Protein AF-A0A2V9SYL8-F1 (afdb_monomer_lite)

Secondary structure (DSSP, 8-state):
-HHHHHHHHHHHHHHHHHHHHHHHHHHH---THHHHS-HHHHHHHHHHHHHHHHHHHHHHHHHHHHHHHHHHHHHHHHHHHHHHHHHHHHHHH-THHHHHHH-SS--SSHHHHHHHHHHHHHHHHHHHHHHTT-S-HHHHHHHHHHHHHHHTSHHHHHHHHHHGGGS-HHHHHHIIIIISSTT--GGGGSSS--S--

pLDDT: mean 78.01, std 12.14, range [39.66, 96.75]

Foldseek 3Di:
DVVVVVVVVVVVVVVVVVVVVVVCCVPVVDDPVVQVPDPVSVVVVVVVVVVVVVVVVVVVVVVVVVVVVVVVLVVLVVVLVVLVCVLVVVCVVPVVLVCCQQPQAHDPDPVSLVSLVSLVVSLLSVVVCLLVVSDDLVRVVVSLVVLLVRCCHNNNVVSCVVCVVVDDPLVSCLCVVRNNDPPNDSVVVNPSDRPDD

Structure (mmCIF, N/CA/C/O backbone):
data_AF-A0A2V9SYL8-F1
#
_entry.id   AF-A0A2V9SYL8-F1
#
loop_
_atom_site.group_PDB
_atom_site.id
_atom_site.type_symbol
_atom_site.label_atom_id
_atom_site.label_alt_id
_atom_site.label_comp_id
_atom_site.label_asym_id
_atom_site.label_entity_id
_atom_site.label_seq_id
_atom_site.pdbx_PDB_ins_code
_atom_site.Cartn_x
_atom_site.Cartn_y
_atom_site.Cartn_z
_atom_site.occupancy
_atom_site.B_iso_or_equiv
_atom_site.auth_seq_id
_atom_site.auth_comp_id
_atom_site.auth_asym_id
_atom_site.auth_atom_id
_atom_site.pdbx_PDB_model_num
ATOM 1 N N . MET A 1 1 ? -3.565 22.818 32.363 1.00 55.19 1 MET A N 1
ATOM 2 C CA . MET A 1 1 ? -4.869 22.651 31.679 1.00 55.19 1 MET A CA 1
ATOM 3 C C . MET A 1 1 ? -5.536 21.318 32.006 1.00 55.19 1 MET A C 1
ATOM 5 O O . MET A 1 1 ? -6.739 21.321 32.207 1.00 55.19 1 MET A O 1
ATOM 9 N N . GLU A 1 2 ? -4.796 20.216 32.149 1.00 52.91 2 GLU A N 1
ATOM 10 C CA . GLU A 1 2 ? -5.386 18.888 32.409 1.00 52.91 2 GLU A CA 1
ATOM 11 C C . GLU A 1 2 ? -6.173 18.780 33.728 1.00 52.91 2 GLU A C 1
ATOM 13 O O . GLU A 1 2 ? -7.252 18.198 33.744 1.00 52.91 2 GLU A O 1
ATOM 18 N N . LEU A 1 3 ? -5.719 19.418 34.816 1.00 58.78 3 LEU A N 1
ATOM 19 C CA . LEU A 1 3 ? -6.420 19.382 36.112 1.00 58.78 3 LEU A CA 1
ATOM 20 C C . LEU A 1 3 ? -7.854 19.946 36.039 1.00 58.78 3 LEU A C 1
ATOM 22 O O . LEU A 1 3 ? -8.776 19.386 36.623 1.00 58.78 3 LEU A O 1
ATOM 26 N N . LEU A 1 4 ? -8.057 21.032 35.286 1.00 65.69 4 LEU A N 1
ATOM 27 C CA . LEU A 1 4 ? -9.376 21.650 35.112 1.00 65.69 4 LEU A CA 1
ATOM 28 C C . LEU A 1 4 ? -10.312 20.773 34.271 1.00 65.69 4 LEU A C 1
ATOM 30 O O . LEU A 1 4 ? -11.512 20.751 34.532 1.00 65.69 4 LEU A O 1
ATOM 34 N N . ALA A 1 5 ? -9.769 20.012 33.315 1.00 63.97 5 ALA A N 1
ATOM 35 C CA . ALA A 1 5 ? -10.543 19.051 32.534 1.00 63.97 5 ALA A CA 1
ATOM 36 C C . ALA A 1 5 ? -11.022 17.876 33.403 1.00 63.97 5 ALA A C 1
ATOM 38 O O . ALA A 1 5 ? -12.194 17.510 33.338 1.00 63.97 5 ALA A O 1
ATOM 39 N N . TYR A 1 6 ? -10.163 17.346 34.282 1.00 54.84 6 TYR A N 1
ATOM 40 C CA . TYR A 1 6 ? -10.543 16.287 35.224 1.00 54.84 6 TYR A CA 1
ATOM 41 C C . TYR A 1 6 ? -11.581 16.749 36.253 1.00 54.84 6 TYR A C 1
ATOM 43 O O . TYR A 1 6 ? -12.549 16.036 36.514 1.00 54.84 6 TYR A O 1
ATOM 51 N N . VAL A 1 7 ? -11.423 17.957 36.805 1.00 67.31 7 VAL A N 1
ATOM 52 C CA . VAL A 1 7 ? -12.406 18.536 37.736 1.00 67.31 7 VAL A CA 1
ATOM 53 C C . VAL A 1 7 ? -13.737 18.795 37.028 1.00 67.31 7 VAL A C 1
ATOM 55 O O . VAL A 1 7 ? -14.787 18.434 37.556 1.00 67.31 7 VAL A O 1
ATOM 58 N N . GLY A 1 8 ? -13.708 19.349 35.811 1.00 71.75 8 GLY A N 1
ATOM 59 C CA . GLY A 1 8 ? -14.908 19.565 35.000 1.00 71.75 8 GLY A CA 1
ATOM 60 C C . GLY A 1 8 ? -15.644 18.263 34.679 1.00 71.75 8 GLY A C 1
ATOM 61 O O . GLY A 1 8 ? -16.866 18.199 34.813 1.00 71.75 8 GLY A O 1
ATOM 62 N N . PHE A 1 9 ? -14.903 17.203 34.345 1.00 67.19 9 PHE A N 1
ATOM 63 C CA . PHE A 1 9 ? -15.467 15.874 34.117 1.00 67.19 9 PHE A CA 1
ATOM 64 C C . PHE A 1 9 ? -16.109 15.309 35.389 1.00 67.19 9 PHE A C 1
ATOM 66 O O . PHE A 1 9 ? -17.251 14.859 35.344 1.00 67.19 9 PHE A O 1
ATOM 73 N N . GLY A 1 10 ? -15.431 15.405 36.538 1.00 62.19 10 GLY A N 1
ATOM 74 C CA . GLY A 1 10 ? -15.970 14.965 37.827 1.00 62.19 10 GLY A CA 1
ATOM 75 C C . GLY A 1 10 ? -17.271 15.678 38.211 1.00 62.19 10 GLY A C 1
ATOM 76 O O . GLY A 1 10 ? -18.232 15.031 38.623 1.00 62.19 10 GLY A O 1
ATOM 77 N N . VAL A 1 11 ? -17.346 16.997 38.009 1.00 72.38 11 VAL A N 1
ATOM 78 C CA . VAL A 1 11 ? -18.559 17.787 38.280 1.00 72.38 11 VAL A CA 1
ATOM 79 C C . VAL A 1 11 ? -19.701 17.399 37.339 1.00 72.38 11 VAL A C 1
ATOM 81 O O . VAL A 1 11 ? -20.813 17.147 37.806 1.00 72.38 11 VAL A O 1
ATOM 84 N N . ALA A 1 12 ? -19.439 17.293 36.033 1.00 71.25 12 ALA A N 1
ATOM 85 C CA . ALA A 1 12 ? -20.444 16.865 35.057 1.00 71.25 12 ALA A CA 1
ATOM 86 C C . ALA A 1 12 ? -21.009 15.475 35.395 1.00 71.25 12 ALA A C 1
ATOM 88 O O . ALA A 1 12 ? -22.207 15.229 35.259 1.00 71.25 12 ALA A O 1
ATOM 89 N N . PHE A 1 13 ? -20.158 14.590 35.908 1.00 70.75 13 PHE A N 1
ATOM 90 C CA . PHE A 1 13 ? -20.523 13.237 36.298 1.00 70.75 13 PHE A CA 1
ATOM 91 C C . PHE A 1 13 ? -21.431 13.183 37.528 1.00 70.75 13 PHE A C 1
ATOM 93 O O . PHE A 1 13 ? -22.439 12.476 37.528 1.00 70.75 13 PHE A O 1
ATOM 100 N N . VAL A 1 14 ? -21.111 13.965 38.563 1.00 73.25 14 VAL A N 1
ATOM 101 C CA . VAL A 1 14 ? -21.958 14.095 39.759 1.00 73.25 14 VAL A CA 1
ATOM 102 C C . VAL A 1 14 ? -23.333 14.639 39.374 1.00 73.25 14 VAL A C 1
ATOM 104 O O . VAL A 1 14 ? -24.350 14.114 39.823 1.00 73.25 14 VAL A O 1
ATOM 107 N N . LEU A 1 15 ? -23.381 15.640 38.492 1.00 75.62 15 LEU A N 1
ATOM 108 C CA . LEU A 1 15 ? -24.636 16.217 38.011 1.00 75.62 15 LEU A CA 1
ATOM 109 C C . LEU A 1 15 ? -25.465 15.220 37.189 1.00 75.62 15 LEU A C 1
ATOM 111 O O . LEU A 1 15 ? -26.679 15.159 37.368 1.00 75.62 15 LEU A O 1
ATOM 115 N N . LEU A 1 16 ? -24.830 14.400 36.347 1.00 77.12 16 LEU A N 1
ATOM 116 C CA . LEU A 1 16 ? -25.495 13.316 35.616 1.00 77.12 16 LEU A CA 1
ATOM 117 C C . LEU A 1 16 ? -26.077 12.263 36.564 1.00 77.12 16 LEU A C 1
ATOM 119 O O . LEU A 1 16 ? -27.242 11.893 36.423 1.00 77.12 16 LEU A O 1
ATOM 123 N N . GLY A 1 17 ? -25.306 11.829 37.565 1.00 73.69 17 GLY A N 1
ATOM 124 C CA . GLY A 1 17 ? -25.782 10.896 38.588 1.00 73.69 17 GLY A CA 1
ATOM 125 C C . GLY A 1 17 ? -26.983 11.448 39.361 1.00 73.69 17 GLY A C 1
ATOM 126 O O . GLY A 1 17 ? -27.990 10.758 39.522 1.00 73.69 17 GLY A O 1
ATOM 127 N N . LEU A 1 18 ? -26.924 12.719 39.766 1.00 75.25 18 LEU A N 1
ATOM 128 C CA . LEU A 1 18 ? -28.037 13.410 40.423 1.00 75.25 18 LEU A CA 1
ATOM 129 C C . LEU A 1 18 ? -29.256 13.566 39.501 1.00 75.25 18 LEU A C 1
ATOM 131 O O . LEU A 1 18 ? -30.386 13.398 39.955 1.00 75.25 18 LEU A O 1
ATOM 135 N N . GLY A 1 19 ? -29.046 13.835 38.210 1.00 78.75 19 GLY A N 1
ATOM 136 C CA . GLY A 1 19 ? -30.110 13.935 37.210 1.00 78.75 19 GLY A CA 1
ATOM 137 C C . GLY A 1 19 ? -30.836 12.608 36.984 1.00 78.75 19 GLY A C 1
ATOM 138 O O . GLY A 1 19 ? -32.066 12.575 36.962 1.00 78.75 19 GLY A O 1
ATOM 139 N N . VAL A 1 20 ? -30.093 11.500 36.898 1.00 76.88 20 VAL A N 1
ATOM 140 C CA . VAL A 1 20 ? -30.663 10.146 36.815 1.00 76.88 20 VAL A CA 1
ATOM 141 C C . VAL A 1 20 ? -31.452 9.816 38.083 1.00 76.88 20 VAL A C 1
ATOM 143 O O . VAL A 1 20 ? -32.586 9.352 37.988 1.00 76.88 20 VAL A O 1
ATOM 146 N N . LEU A 1 21 ? -30.910 10.116 39.268 1.00 69.75 21 LEU A N 1
ATOM 147 C CA . LEU A 1 21 ? -31.606 9.911 40.545 1.00 69.75 21 LEU A CA 1
ATOM 148 C C . LEU A 1 21 ? -32.904 10.720 40.633 1.00 69.75 21 LEU A C 1
ATOM 150 O O . LEU A 1 21 ? -33.933 10.202 41.070 1.00 69.75 21 LEU A O 1
ATOM 154 N N . TRP A 1 22 ? -32.875 11.976 40.190 1.00 79.00 22 TRP A N 1
ATOM 155 C CA . TRP A 1 22 ? -34.063 12.820 40.132 1.00 79.00 22 TRP A CA 1
ATOM 156 C C . TRP A 1 22 ? -35.103 12.267 39.151 1.00 79.00 22 TRP A C 1
ATOM 158 O O . TRP A 1 22 ? -36.285 12.192 39.491 1.00 79.00 22 TRP A O 1
ATOM 168 N N . GLY A 1 23 ? -34.670 11.819 37.968 1.00 79.69 23 GLY A N 1
ATOM 169 C CA . GLY A 1 23 ? -35.530 11.193 36.966 1.00 79.69 23 GLY A CA 1
ATOM 170 C C . GLY A 1 23 ? -36.197 9.918 37.481 1.00 79.69 23 GLY A C 1
ATOM 171 O O . GLY A 1 23 ? -37.409 9.776 37.352 1.00 79.69 23 GLY A O 1
ATOM 172 N N . LEU A 1 24 ? -35.441 9.033 38.133 1.00 73.31 24 LEU A N 1
ATOM 173 C CA . LEU A 1 24 ? -35.961 7.797 38.728 1.00 73.31 24 LEU A CA 1
ATOM 174 C C . LEU A 1 24 ? -36.934 8.074 39.881 1.00 73.31 24 LEU A C 1
ATOM 176 O O . LEU A 1 24 ? -37.991 7.452 39.941 1.00 73.31 24 LEU A O 1
ATOM 180 N N . ASN A 1 25 ? -36.637 9.037 40.759 1.00 76.25 25 ASN A N 1
ATOM 181 C CA . ASN A 1 25 ? -37.567 9.457 41.813 1.00 76.25 25 ASN A CA 1
ATOM 182 C C . ASN A 1 25 ? -38.885 9.980 41.213 1.00 76.25 25 ASN A C 1
ATOM 184 O O . ASN A 1 25 ? -39.969 9.602 41.651 1.00 76.25 25 ASN A O 1
ATOM 188 N N . LYS A 1 26 ? -38.798 10.801 40.160 1.00 82.75 26 LYS A N 1
ATOM 189 C CA . LYS A 1 26 ? -39.967 11.409 39.517 1.00 82.75 26 LYS A CA 1
ATOM 190 C C . LYS A 1 26 ? -40.792 10.414 38.693 1.00 82.75 26 LYS A C 1
ATOM 192 O O . LYS A 1 26 ? -42.014 10.507 38.703 1.00 82.75 26 LYS A O 1
ATOM 197 N N . LEU A 1 27 ? -40.146 9.491 37.979 1.00 82.69 27 LEU A N 1
ATOM 198 C CA . LEU A 1 27 ? -40.811 8.534 37.085 1.00 82.69 27 LEU A CA 1
ATOM 199 C C . LEU A 1 27 ? -41.304 7.278 37.806 1.00 82.69 27 LEU A C 1
ATOM 201 O O . LEU A 1 27 ? -42.357 6.760 37.454 1.00 82.69 27 LEU A O 1
ATOM 205 N N . LEU A 1 28 ? -40.561 6.784 38.799 1.00 80.00 28 LEU A N 1
ATOM 206 C CA . LEU A 1 28 ? -40.864 5.520 39.484 1.00 80.00 28 LEU A CA 1
ATOM 207 C C . LEU A 1 28 ? -41.410 5.722 40.906 1.00 80.00 28 LEU A C 1
ATOM 209 O O . LEU A 1 28 ? -41.697 4.744 41.592 1.00 80.00 28 LEU A O 1
ATOM 213 N N . GLY A 1 29 ? -41.535 6.970 41.379 1.00 78.69 29 GLY A N 1
ATOM 214 C CA . GLY A 1 29 ? -41.993 7.279 42.740 1.00 78.69 29 GLY A CA 1
ATOM 215 C C . GLY A 1 29 ? -41.054 6.758 43.836 1.00 78.69 29 GLY A C 1
ATOM 216 O O . GLY A 1 29 ? -41.462 6.569 44.984 1.00 78.69 29 GLY A O 1
ATOM 217 N N . TRP A 1 30 ? -39.801 6.470 43.483 1.00 73.44 30 TRP A N 1
ATOM 218 C CA . TRP A 1 30 ? -38.829 5.851 44.376 1.00 73.44 30 TRP A CA 1
ATOM 219 C C . TRP A 1 30 ? -38.325 6.831 45.437 1.00 73.44 30 TRP A C 1
ATOM 221 O O . TRP A 1 30 ? -37.575 7.762 45.150 1.00 73.44 30 TRP A O 1
ATOM 231 N N . LYS A 1 31 ? -38.676 6.577 46.704 1.00 71.38 31 LYS A N 1
ATOM 232 C CA . LYS A 1 31 ? -38.155 7.342 47.843 1.00 71.38 31 LYS A CA 1
ATOM 233 C C . LYS A 1 31 ? -36.665 7.057 48.049 1.00 71.38 31 LYS A C 1
ATOM 235 O O . LYS A 1 31 ? -36.290 5.965 48.470 1.00 71.38 31 LYS A O 1
ATOM 240 N N . LEU A 1 32 ? -35.831 8.082 47.858 1.00 63.69 32 LEU A N 1
ATOM 241 C CA . LEU A 1 32 ? -34.376 8.059 48.091 1.00 63.69 32 LEU A CA 1
ATOM 242 C C . LEU A 1 32 ? -33.961 7.532 49.478 1.00 63.69 32 LEU A C 1
ATOM 244 O O . LEU A 1 32 ? -32.868 6.992 49.629 1.00 63.69 32 LEU A O 1
ATOM 248 N N . SER A 1 33 ? -34.841 7.631 50.480 1.00 64.06 33 SER A N 1
ATOM 249 C CA . SER A 1 33 ? -34.614 7.106 51.832 1.00 64.06 33 SER A CA 1
ATOM 250 C C . SER A 1 33 ? -34.403 5.590 51.885 1.00 64.06 33 SER A C 1
ATOM 252 O O . SER A 1 33 ? -33.815 5.100 52.844 1.00 64.06 33 SER A O 1
ATOM 254 N N . PHE A 1 34 ? -34.858 4.841 50.874 1.00 63.84 34 PHE A N 1
ATOM 255 C CA . PHE A 1 34 ? -34.619 3.399 50.744 1.00 63.84 34 PHE A CA 1
ATOM 256 C C . PHE A 1 34 ? -33.125 3.061 50.563 1.00 63.84 34 PHE A C 1
ATOM 258 O O . PHE A 1 34 ? -32.669 1.984 50.952 1.00 63.84 34 PHE A O 1
ATOM 265 N N . PHE A 1 35 ? -32.343 3.995 50.013 1.00 57.34 35 PHE A N 1
ATOM 266 C CA . PHE A 1 35 ? -30.928 3.789 49.693 1.00 57.34 35 PHE A CA 1
ATOM 267 C C . PHE A 1 35 ? -29.984 4.162 50.836 1.00 57.34 35 PHE A C 1
ATOM 269 O O . PHE A 1 35 ? -28.888 3.618 50.927 1.00 57.34 35 PHE A O 1
ATOM 276 N N . THR A 1 36 ? -30.408 5.056 51.730 1.00 60.22 36 THR A N 1
ATOM 277 C CA . THR A 1 36 ? -29.586 5.535 52.851 1.00 60.22 36 THR A CA 1
ATOM 278 C C . THR A 1 36 ? -29.788 4.745 54.141 1.00 60.22 36 THR A C 1
ATOM 280 O O . THR A 1 36 ? -28.960 4.835 55.041 1.00 60.22 36 THR A O 1
ATOM 283 N N . THR A 1 37 ? -30.864 3.960 54.254 1.00 61.66 37 THR A N 1
ATOM 284 C CA . THR A 1 37 ? -31.219 3.272 55.508 1.00 61.66 37 THR A CA 1
ATOM 285 C C . THR A 1 37 ? -30.486 1.950 55.736 1.00 61.66 37 THR A C 1
ATOM 287 O O . THR A 1 37 ? -30.432 1.503 56.875 1.00 61.66 37 THR A O 1
ATOM 290 N N . HIS A 1 38 ? -29.923 1.313 54.705 1.00 63.47 38 HIS A N 1
ATOM 291 C CA . HIS A 1 38 ? -29.238 0.021 54.838 1.00 63.47 38 HIS A CA 1
ATOM 292 C C . HIS A 1 38 ? -27.917 0.034 54.060 1.00 63.47 38 HIS A C 1
ATOM 294 O O . HIS A 1 38 ? -27.914 0.195 52.841 1.00 63.47 38 HIS A O 1
ATOM 300 N N . ALA A 1 39 ? -26.790 -0.181 54.748 1.00 60.03 39 ALA A N 1
ATOM 301 C CA . ALA A 1 39 ? -25.451 -0.196 54.143 1.00 60.03 39 ALA A CA 1
ATOM 302 C C . ALA A 1 39 ? -25.317 -1.190 52.967 1.00 60.03 39 ALA A C 1
ATOM 304 O O . ALA A 1 39 ? -24.635 -0.897 51.987 1.00 60.03 39 ALA A O 1
ATOM 305 N N . ALA A 1 40 ? -26.036 -2.319 53.012 1.00 63.91 40 ALA A N 1
ATOM 306 C CA . ALA A 1 40 ? -26.092 -3.291 51.917 1.00 63.91 40 ALA A CA 1
ATOM 307 C C . ALA A 1 40 ? -26.717 -2.713 50.629 1.00 63.91 40 ALA A C 1
ATOM 309 O O . ALA A 1 40 ? -26.254 -3.012 49.528 1.00 63.91 40 ALA A O 1
ATOM 310 N N . ASN A 1 41 ? -27.716 -1.832 50.757 1.00 67.00 41 ASN A N 1
ATOM 311 C CA . ASN A 1 41 ? -28.338 -1.166 49.612 1.00 67.00 41 ASN A CA 1
ATOM 312 C C . ASN A 1 41 ? -27.373 -0.148 48.997 1.00 67.00 41 ASN A C 1
ATOM 314 O O . ASN A 1 41 ? -27.252 -0.090 47.777 1.00 67.00 41 ASN A O 1
ATOM 318 N N . LEU A 1 42 ? -26.637 0.606 49.821 1.00 69.62 42 LEU A N 1
ATOM 319 C CA . LEU A 1 42 ? -25.636 1.562 49.338 1.00 69.62 42 LEU A CA 1
ATOM 320 C C . LEU A 1 42 ? -24.554 0.869 48.494 1.00 69.62 42 LEU A C 1
ATOM 322 O O . LEU A 1 42 ? -24.200 1.349 47.419 1.00 69.62 42 LEU A O 1
ATOM 326 N N . GLN A 1 43 ? -24.068 -0.286 48.948 1.00 69.44 43 GLN A N 1
ATOM 327 C CA . GLN A 1 43 ? -23.035 -1.036 48.240 1.00 69.44 43 GLN A CA 1
ATOM 328 C C . GLN A 1 43 ? -23.546 -1.635 46.919 1.00 69.44 43 GLN A C 1
ATOM 330 O O . GLN A 1 43 ? -22.866 -1.526 45.899 1.00 69.44 43 GLN A O 1
ATOM 335 N N . ALA A 1 44 ? -24.770 -2.177 46.896 1.00 69.88 44 ALA A N 1
ATOM 336 C CA . ALA A 1 44 ? -25.411 -2.642 45.662 1.00 69.88 44 ALA A CA 1
ATOM 337 C C . ALA A 1 44 ? -25.549 -1.517 44.617 1.00 69.88 44 ALA A C 1
ATOM 339 O O . ALA A 1 44 ? -25.331 -1.741 43.426 1.00 69.88 44 ALA A O 1
ATOM 340 N N . TRP A 1 45 ? -25.835 -0.290 45.057 1.00 68.06 45 TRP A N 1
ATOM 341 C CA . TRP A 1 45 ? -25.905 0.876 44.174 1.00 68.06 45 TRP A CA 1
ATOM 342 C C . TRP A 1 45 ? -24.565 1.316 43.624 1.00 68.06 45 TRP A C 1
ATOM 344 O O . TRP A 1 45 ? -24.482 1.639 42.440 1.00 68.06 45 TRP A O 1
ATOM 354 N N . ILE A 1 46 ? -23.524 1.311 44.455 1.00 76.38 46 ILE A N 1
ATOM 355 C CA . ILE A 1 46 ? -22.164 1.602 44.002 1.00 76.38 46 ILE A CA 1
ATOM 356 C C . ILE A 1 46 ? -21.772 0.619 42.894 1.00 76.38 46 ILE A C 1
ATOM 358 O O . ILE A 1 46 ? -21.272 1.057 41.860 1.00 76.38 46 ILE A O 1
ATOM 362 N N . TYR A 1 47 ? -22.079 -0.673 43.046 1.00 71.50 47 TYR A N 1
ATOM 363 C CA . TYR A 1 47 ? -21.820 -1.666 42.000 1.00 71.50 47 TYR A CA 1
ATOM 364 C C . TYR A 1 47 ? -22.642 -1.434 40.730 1.00 71.50 47 TYR A C 1
ATOM 366 O O . TYR A 1 47 ? -22.115 -1.579 39.626 1.00 71.50 47 TYR A O 1
ATOM 374 N N . LEU A 1 48 ? -23.911 -1.043 40.854 1.00 72.62 48 LEU A N 1
ATOM 375 C CA . LEU A 1 48 ? -24.767 -0.769 39.699 1.00 72.62 48 LEU A CA 1
ATOM 376 C C . LEU A 1 48 ? -24.268 0.457 38.921 1.00 72.62 48 LEU A C 1
ATOM 378 O O . LEU A 1 48 ? -24.112 0.389 37.702 1.00 72.62 48 LEU A O 1
ATOM 382 N N . LEU A 1 49 ? -23.914 1.536 39.626 1.00 74.69 49 LEU A N 1
ATOM 383 C CA . LEU A 1 49 ? -23.261 2.710 39.043 1.00 74.69 49 LEU A CA 1
ATOM 384 C C . LEU A 1 49 ? -21.942 2.326 38.373 1.00 74.69 49 LEU A C 1
ATOM 386 O O . LEU A 1 49 ? -21.769 2.607 37.195 1.00 74.69 49 LEU A O 1
ATOM 390 N N . GLN A 1 50 ? -21.045 1.622 39.067 1.00 73.31 50 GLN A N 1
ATOM 391 C CA . GLN A 1 50 ? -19.778 1.157 38.491 1.00 73.31 50 GLN A CA 1
ATOM 392 C C . GLN A 1 50 ? -19.981 0.323 37.223 1.00 73.31 50 GLN A C 1
ATOM 394 O O . GLN A 1 50 ? -19.238 0.494 36.261 1.00 73.31 50 GLN A O 1
ATOM 399 N N . THR A 1 51 ? -21.006 -0.528 37.187 1.00 69.56 51 THR A N 1
ATOM 400 C CA . THR A 1 51 ? -21.321 -1.348 36.011 1.00 69.56 51 THR A CA 1
ATOM 401 C C . THR A 1 51 ? -21.772 -0.486 34.835 1.00 69.56 51 THR A C 1
ATOM 403 O O . THR A 1 51 ? -21.266 -0.657 33.730 1.00 69.56 51 THR A O 1
ATOM 406 N N . VAL A 1 52 ? -22.670 0.481 35.057 1.00 70.94 52 VAL A N 1
ATOM 407 C CA . VAL A 1 52 ? -23.115 1.420 34.009 1.00 70.94 52 VAL A CA 1
ATOM 408 C C . VAL A 1 52 ? -21.937 2.217 33.454 1.00 70.94 52 VAL A C 1
ATOM 410 O O . VAL A 1 52 ? -21.829 2.400 32.244 1.00 70.94 52 VAL A O 1
ATOM 413 N N . ILE A 1 53 ? -21.027 2.644 34.328 1.00 72.75 53 ILE A N 1
ATOM 414 C CA . ILE A 1 53 ? -19.821 3.381 33.946 1.00 72.75 53 ILE A CA 1
ATOM 415 C C . ILE A 1 53 ? -18.918 2.501 33.093 1.00 72.75 53 ILE A C 1
ATOM 417 O O . ILE A 1 53 ? -18.521 2.912 32.010 1.00 72.75 53 ILE A O 1
ATOM 421 N N . LEU A 1 54 ? -18.641 1.279 33.544 1.00 71.00 54 LEU A N 1
ATOM 422 C CA . LEU A 1 54 ? -17.766 0.349 32.841 1.00 71.00 54 LEU A CA 1
ATOM 423 C C . LEU A 1 54 ? -18.325 -0.011 31.459 1.00 71.00 54 LEU A C 1
ATOM 425 O O . LEU A 1 54 ? -17.591 0.025 30.474 1.00 71.00 54 LEU A O 1
ATOM 429 N N . VAL A 1 55 ? -19.632 -0.267 31.358 1.00 70.62 55 VAL A N 1
ATOM 430 C CA . VAL A 1 55 ? -20.315 -0.504 30.076 1.00 70.62 55 VAL A CA 1
ATOM 431 C C . VAL A 1 55 ? -20.255 0.735 29.178 1.00 70.62 55 VAL A C 1
ATOM 433 O O . VAL A 1 55 ? -19.939 0.613 27.996 1.00 70.62 55 VAL A O 1
ATOM 436 N N . GLY A 1 56 ? -20.498 1.930 29.724 1.00 70.56 56 GLY A N 1
ATOM 437 C CA . GLY A 1 56 ? -20.405 3.188 28.980 1.00 70.56 56 GLY A CA 1
ATOM 438 C C . GLY A 1 56 ? -18.995 3.465 28.455 1.00 70.56 56 GLY A C 1
ATOM 439 O O . GLY A 1 56 ? -18.829 3.831 27.293 1.00 70.56 56 GLY A O 1
ATOM 440 N N . THR A 1 57 ? -17.966 3.226 29.272 1.00 73.56 57 THR A N 1
ATOM 441 C CA . THR A 1 57 ? -16.560 3.354 28.872 1.00 73.56 57 THR A CA 1
ATOM 442 C C . THR A 1 57 ? -16.191 2.338 27.795 1.00 73.56 57 THR A C 1
ATOM 444 O O . THR A 1 57 ? -15.560 2.716 26.813 1.00 73.56 57 THR A O 1
ATOM 447 N N . LEU A 1 58 ? -16.620 1.077 27.915 1.00 68.06 58 LEU A N 1
ATOM 448 C CA . LEU A 1 58 ? -16.391 0.062 26.879 1.00 68.06 58 LEU A CA 1
ATOM 449 C C . LEU A 1 58 ? -17.060 0.437 25.551 1.00 68.06 58 LEU A C 1
ATOM 451 O O . LEU A 1 58 ? -16.433 0.315 24.500 1.00 68.06 58 LEU A O 1
ATOM 455 N N . ALA A 1 59 ? -18.297 0.941 25.586 1.00 70.19 59 ALA A N 1
ATOM 456 C CA . ALA A 1 59 ? -19.000 1.406 24.392 1.00 70.19 59 ALA A CA 1
ATOM 457 C C . ALA A 1 59 ? -18.294 2.606 23.735 1.00 70.19 59 ALA A C 1
ATOM 459 O O . ALA A 1 59 ? -18.146 2.646 22.513 1.00 70.19 59 ALA A O 1
ATOM 460 N N . TYR A 1 60 ? -17.805 3.555 24.538 1.00 72.25 60 TYR A N 1
ATOM 461 C CA . TYR A 1 60 ? -17.027 4.692 24.048 1.00 72.25 60 TYR A CA 1
ATOM 462 C C . TYR A 1 60 ? -15.693 4.256 23.424 1.00 72.25 60 TYR A C 1
ATOM 464 O O . TYR A 1 60 ? -15.357 4.700 22.329 1.00 72.25 60 TYR A O 1
ATOM 472 N N . ILE A 1 61 ? -14.961 3.339 24.069 1.00 72.75 61 ILE A N 1
ATOM 473 C CA . ILE A 1 61 ? -13.719 2.768 23.527 1.00 72.75 61 ILE A CA 1
ATOM 474 C C . ILE A 1 61 ? -13.994 2.050 22.204 1.00 72.75 61 ILE A C 1
ATOM 476 O O . ILE A 1 61 ? -13.228 2.215 21.257 1.00 72.75 61 ILE A O 1
ATOM 480 N N . ALA A 1 62 ? -15.091 1.297 22.097 1.00 68.56 62 ALA A N 1
ATOM 481 C CA . ALA A 1 62 ? -15.474 0.641 20.849 1.00 68.56 62 ALA A CA 1
ATOM 482 C C . ALA A 1 62 ? -15.692 1.656 19.710 1.00 68.56 62 ALA A C 1
ATOM 484 O O . ALA A 1 62 ? -15.137 1.484 18.626 1.00 68.56 62 ALA A O 1
ATOM 485 N N . GLN A 1 63 ? -16.411 2.756 19.966 1.00 72.44 63 GLN A N 1
ATOM 486 C CA . GLN A 1 63 ? -16.586 3.836 18.982 1.00 72.44 63 GLN A CA 1
ATOM 487 C C . GLN A 1 63 ? -15.267 4.540 18.636 1.00 72.44 63 GLN A C 1
ATOM 489 O O . GLN A 1 63 ? -14.995 4.848 17.473 1.00 72.44 63 GLN A O 1
ATOM 494 N N . GLN A 1 64 ? -14.413 4.781 19.629 1.00 69.06 64 GLN A N 1
ATOM 495 C CA . GLN A 1 64 ? -13.110 5.396 19.398 1.00 69.06 64 GLN A CA 1
ATOM 496 C C . GLN A 1 64 ? -12.208 4.480 18.562 1.00 69.06 64 GLN A C 1
ATOM 498 O O . GLN A 1 64 ? -11.491 4.963 17.691 1.00 69.06 64 GLN A O 1
ATOM 503 N N . THR A 1 65 ? -12.302 3.163 18.758 1.00 71.88 65 THR A N 1
ATOM 504 C CA . THR A 1 65 ? -11.558 2.166 17.979 1.00 71.88 65 THR A CA 1
ATOM 505 C C . THR A 1 65 ? -11.940 2.241 16.502 1.00 71.88 65 THR A C 1
ATOM 507 O O . THR A 1 65 ? -11.051 2.296 15.658 1.00 71.88 65 THR A O 1
ATOM 510 N N . THR A 1 66 ? -13.231 2.374 16.175 1.00 72.19 66 THR A N 1
ATOM 511 C CA . THR A 1 66 ? -13.670 2.532 14.776 1.00 72.19 66 THR A CA 1
ATOM 512 C C . THR A 1 66 ? -13.160 3.824 14.133 1.00 72.19 66 THR A C 1
ATOM 514 O O . THR A 1 66 ? -12.680 3.806 13.002 1.00 72.19 66 THR A O 1
ATOM 517 N N . ALA A 1 67 ? -13.165 4.943 14.864 1.00 69.75 67 ALA A N 1
ATOM 518 C CA . ALA A 1 67 ? -12.629 6.207 14.352 1.00 69.75 67 ALA A CA 1
ATOM 519 C C . ALA A 1 67 ? -11.101 6.151 14.149 1.00 69.75 67 ALA A C 1
ATOM 521 O O . ALA A 1 67 ? -10.558 6.733 13.206 1.00 69.75 67 ALA A O 1
ATOM 522 N N . VAL A 1 68 ? -10.394 5.422 15.018 1.00 71.06 68 VAL A N 1
ATOM 523 C CA . VAL A 1 68 ? -8.956 5.167 14.880 1.00 71.06 68 VAL A CA 1
ATOM 524 C C . VAL A 1 68 ? -8.674 4.296 13.658 1.00 71.06 68 VAL A C 1
ATOM 526 O O . VAL A 1 68 ? -7.748 4.607 12.913 1.00 71.06 68 VAL A O 1
ATOM 529 N N . GLU A 1 69 ? -9.473 3.261 13.395 1.00 72.00 69 GLU A N 1
ATOM 530 C CA . GLU A 1 69 ? -9.338 2.432 12.190 1.00 72.00 69 GLU A CA 1
ATOM 531 C C . GLU A 1 69 ? -9.488 3.256 10.904 1.00 72.00 69 GLU A C 1
ATOM 533 O O . GLU A 1 69 ? -8.647 3.162 10.006 1.00 72.00 69 GLU A O 1
ATOM 538 N N . GLU A 1 70 ? -10.502 4.122 10.827 1.00 74.75 70 GLU A N 1
ATOM 539 C CA . GLU A 1 70 ? -10.694 5.027 9.686 1.00 74.75 70 GLU A CA 1
ATOM 540 C C . GLU A 1 70 ? -9.532 6.015 9.524 1.00 74.75 70 GLU A C 1
ATOM 542 O O . GLU A 1 70 ? -9.065 6.276 8.408 1.00 74.75 70 GLU A O 1
ATOM 547 N N . THR A 1 71 ? -9.009 6.525 10.640 1.00 73.69 71 THR A N 1
ATOM 548 C CA . THR A 1 71 ? -7.849 7.424 10.647 1.00 73.69 71 THR A CA 1
ATOM 549 C C . THR A 1 71 ? -6.589 6.707 10.165 1.00 73.69 71 THR A C 1
ATOM 551 O O . THR A 1 71 ? -5.856 7.237 9.330 1.00 73.69 71 THR A O 1
ATOM 554 N N . ILE A 1 72 ? -6.344 5.477 10.627 1.00 73.62 72 ILE A N 1
ATOM 555 C CA . ILE A 1 72 ? -5.221 4.645 10.176 1.00 73.62 72 ILE A CA 1
ATOM 556 C C . ILE A 1 72 ? -5.337 4.382 8.678 1.00 73.62 72 ILE A C 1
ATOM 558 O O . ILE A 1 72 ? -4.349 4.547 7.960 1.00 73.62 72 ILE A O 1
ATOM 562 N N . LYS A 1 73 ? -6.529 4.028 8.186 1.00 75.12 73 LYS A N 1
ATOM 563 C CA . LYS A 1 73 ? -6.776 3.812 6.756 1.00 75.12 73 LYS A CA 1
ATOM 564 C C . LYS A 1 73 ? -6.461 5.070 5.940 1.00 75.12 73 LYS A C 1
ATOM 566 O O . LYS A 1 73 ? -5.758 4.985 4.935 1.00 75.12 73 LYS A O 1
ATOM 571 N N . THR A 1 74 ? -6.908 6.234 6.406 1.00 74.62 74 THR A N 1
ATOM 572 C CA . THR A 1 74 ? -6.675 7.525 5.739 1.00 74.62 74 THR A CA 1
ATOM 573 C C . THR A 1 74 ? -5.195 7.912 5.727 1.00 74.62 74 THR A C 1
ATOM 575 O O . THR A 1 74 ? -4.659 8.255 4.675 1.00 74.62 74 THR A O 1
ATOM 578 N N . ASN A 1 75 ? -4.497 7.800 6.859 1.00 73.62 75 ASN A N 1
ATOM 579 C CA . ASN A 1 75 ? -3.064 8.102 6.946 1.00 73.62 75 ASN A CA 1
ATOM 580 C C . ASN A 1 75 ? -2.234 7.156 6.073 1.00 73.62 75 ASN A C 1
ATOM 582 O O . ASN A 1 75 ? -1.337 7.588 5.353 1.00 73.62 75 ASN A O 1
ATOM 586 N N . THR A 1 76 ? -2.575 5.869 6.086 1.00 74.94 76 THR A N 1
ATOM 587 C CA . THR A 1 76 ? -1.948 4.857 5.228 1.00 74.94 76 THR A CA 1
ATOM 588 C C . THR A 1 76 ? -2.122 5.201 3.750 1.00 74.94 76 THR A C 1
ATOM 590 O O . THR A 1 76 ? -1.177 5.101 2.969 1.00 74.94 76 THR A O 1
ATOM 593 N N . PHE A 1 77 ? -3.317 5.650 3.363 1.00 75.19 77 PHE A N 1
ATOM 594 C CA . PHE A 1 77 ? -3.588 6.094 2.003 1.00 75.19 77 PHE A CA 1
ATOM 595 C C . PHE A 1 77 ? -2.734 7.307 1.615 1.00 75.19 77 PHE A C 1
ATOM 597 O O . PHE A 1 77 ? -2.111 7.309 0.556 1.00 75.19 77 PHE A O 1
ATOM 604 N N . GLN A 1 78 ? -2.639 8.312 2.488 1.00 70.25 78 GLN A N 1
ATOM 605 C CA . GLN A 1 78 ? -1.785 9.478 2.249 1.00 70.25 78 GLN A CA 1
ATOM 606 C C . GLN A 1 78 ? -0.311 9.090 2.090 1.00 70.25 78 GLN A C 1
ATOM 608 O O . GLN A 1 78 ? 0.361 9.610 1.199 1.00 70.25 78 GLN A O 1
ATOM 613 N N . MET A 1 79 ? 0.181 8.149 2.901 1.00 75.62 79 MET A N 1
ATOM 614 C CA . MET A 1 79 ? 1.540 7.623 2.764 1.00 75.62 79 MET A CA 1
ATOM 615 C C . MET A 1 79 ? 1.746 6.939 1.410 1.00 75.62 79 MET A C 1
ATOM 617 O O . MET A 1 79 ? 2.696 7.287 0.715 1.00 75.62 79 MET A O 1
ATOM 621 N N . MET A 1 80 ? 0.834 6.057 0.980 1.00 76.56 80 MET A N 1
ATOM 622 C CA . MET A 1 80 ? 0.925 5.416 -0.341 1.00 76.56 80 MET A CA 1
ATOM 623 C C . MET A 1 80 ? 0.943 6.434 -1.483 1.00 76.56 80 MET A C 1
ATOM 625 O O . MET A 1 80 ? 1.741 6.305 -2.407 1.00 76.56 80 MET A O 1
ATOM 629 N N . VAL A 1 81 ? 0.082 7.456 -1.428 1.00 76.44 81 VAL A N 1
ATOM 630 C CA . VAL A 1 81 ? 0.033 8.507 -2.456 1.00 76.44 81 VAL A CA 1
ATOM 631 C C . VAL A 1 81 ? 1.336 9.302 -2.490 1.00 76.44 81 VAL A C 1
ATOM 633 O O . VAL A 1 81 ? 1.829 9.614 -3.574 1.00 76.44 81 VAL A O 1
ATOM 636 N N . ASN A 1 82 ? 1.913 9.615 -1.330 1.00 76.75 82 ASN A N 1
ATOM 637 C CA . ASN A 1 82 ? 3.184 10.329 -1.252 1.00 76.75 82 ASN A CA 1
ATOM 638 C C . ASN A 1 82 ? 4.350 9.482 -1.776 1.00 76.75 82 ASN A C 1
ATOM 640 O O . ASN A 1 82 ? 5.140 9.989 -2.568 1.00 76.75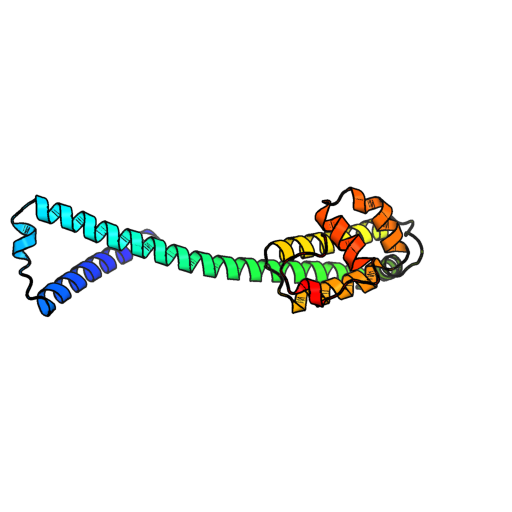 82 ASN A O 1
ATOM 644 N N . GLU A 1 83 ? 4.421 8.199 -1.416 1.00 77.81 83 GLU A N 1
ATOM 645 C CA . GLU A 1 83 ? 5.423 7.269 -1.954 1.00 77.81 83 GLU A CA 1
ATOM 646 C C . GLU A 1 83 ? 5.299 7.125 -3.476 1.00 77.81 83 GLU A C 1
ATOM 648 O O . GLU A 1 83 ? 6.304 7.170 -4.184 1.00 77.81 83 GLU A O 1
ATOM 653 N N . ASN A 1 84 ? 4.073 7.030 -4.002 1.00 79.62 84 ASN A N 1
ATOM 654 C CA . ASN A 1 84 ? 3.846 6.981 -5.447 1.00 79.62 84 ASN A CA 1
ATOM 655 C C . ASN A 1 84 ? 4.273 8.275 -6.140 1.00 79.62 84 ASN A C 1
ATOM 657 O O . ASN A 1 84 ? 4.916 8.235 -7.186 1.00 79.62 84 ASN A O 1
ATOM 661 N N . ARG A 1 85 ? 3.954 9.436 -5.558 1.00 77.31 85 ARG A N 1
ATOM 662 C CA . ARG A 1 85 ? 4.417 10.730 -6.076 1.00 77.31 85 ARG A CA 1
ATOM 663 C C . ARG A 1 85 ? 5.934 10.823 -6.080 1.00 77.31 85 ARG A C 1
ATOM 665 O O . ARG A 1 85 ? 6.483 11.357 -7.034 1.00 77.31 85 ARG A O 1
ATOM 672 N N . GLU A 1 86 ? 6.606 10.297 -5.061 1.00 80.88 86 GLU A N 1
ATOM 673 C CA . GLU A 1 86 ? 8.066 10.264 -5.028 1.00 80.88 86 GLU A CA 1
ATOM 674 C C . GLU A 1 86 ? 8.627 9.333 -6.112 1.00 80.88 86 GLU A C 1
ATOM 676 O O . GLU A 1 86 ? 9.525 9.727 -6.855 1.00 80.88 86 GLU A O 1
ATOM 681 N N . LEU A 1 87 ? 8.075 8.124 -6.257 1.00 78.50 87 LEU A N 1
ATOM 682 C CA . LEU A 1 87 ? 8.480 7.167 -7.290 1.00 78.50 87 LEU A CA 1
ATOM 683 C C . LEU A 1 87 ? 8.305 7.724 -8.704 1.00 78.50 87 LEU A C 1
ATOM 685 O O . LEU A 1 87 ? 9.211 7.582 -9.525 1.00 78.50 87 LEU A O 1
ATOM 689 N N . LEU A 1 88 ? 7.168 8.366 -8.976 1.00 79.50 88 LEU A N 1
ATOM 690 C CA . LEU A 1 88 ? 6.883 9.012 -10.258 1.00 79.50 88 LEU A CA 1
ATOM 691 C C . LEU A 1 88 ? 7.718 10.282 -10.450 1.00 79.50 88 LEU A C 1
ATOM 693 O O . LEU A 1 88 ? 8.208 10.536 -11.547 1.00 79.50 88 LEU A O 1
ATOM 697 N N . GLY A 1 89 ? 7.942 11.055 -9.387 1.00 79.00 89 GLY A N 1
ATOM 698 C CA . GLY A 1 89 ? 8.809 12.232 -9.406 1.00 79.00 89 GLY A CA 1
ATOM 699 C C . GLY A 1 89 ? 10.234 11.882 -9.829 1.00 79.00 89 GLY A C 1
ATOM 700 O O . GLY A 1 89 ? 10.792 12.546 -10.699 1.00 79.00 89 GLY A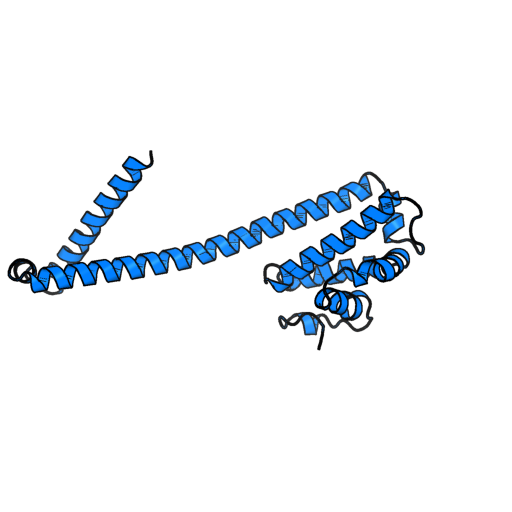 O 1
ATOM 701 N N . LYS A 1 90 ? 10.783 10.769 -9.323 1.00 80.94 90 LYS A N 1
ATOM 702 C CA . LYS A 1 90 ? 12.104 10.275 -9.748 1.00 80.94 90 LYS A CA 1
ATOM 703 C C . LYS A 1 90 ? 12.158 9.937 -11.240 1.00 80.94 90 LYS A C 1
ATOM 705 O O . LYS A 1 90 ? 13.203 10.144 -11.850 1.00 80.94 90 LYS A O 1
ATOM 710 N N . ILE A 1 91 ? 11.061 9.463 -11.841 1.00 81.56 91 ILE A N 1
ATOM 711 C CA . ILE A 1 91 ? 10.993 9.249 -13.298 1.00 81.56 91 ILE A CA 1
ATOM 712 C C . ILE A 1 91 ? 11.097 10.580 -14.044 1.00 81.56 91 ILE A C 1
ATOM 714 O O . ILE A 1 91 ? 11.844 10.678 -15.013 1.00 81.56 91 ILE A O 1
ATOM 718 N N . LEU A 1 92 ? 10.363 11.603 -13.598 1.00 80.06 92 LEU A N 1
ATOM 719 C CA . LEU A 1 92 ? 10.389 12.925 -14.232 1.00 80.06 92 LEU A CA 1
ATOM 720 C C . LEU A 1 92 ? 11.776 13.574 -14.137 1.00 80.06 92 LEU A C 1
ATOM 722 O O . LEU A 1 92 ? 12.232 14.196 -15.093 1.00 80.06 92 LEU A O 1
ATOM 726 N N . GLU A 1 93 ? 12.459 13.402 -13.005 1.00 82.75 93 GLU A N 1
ATOM 727 C CA . GLU A 1 93 ? 13.826 13.891 -12.795 1.00 82.75 93 GLU A CA 1
ATOM 728 C C . GLU A 1 93 ? 14.870 13.094 -13.588 1.00 82.75 93 GLU A C 1
ATOM 730 O O . GLU A 1 93 ? 15.883 13.645 -14.022 1.00 82.75 93 GLU A O 1
ATOM 735 N N . GLN A 1 94 ? 14.651 11.790 -13.769 1.00 84.88 94 GLN A N 1
ATOM 736 C CA . GLN A 1 94 ? 15.573 10.886 -14.450 1.00 84.88 94 GLN A CA 1
ATOM 737 C C . GLN A 1 94 ? 14.815 9.983 -15.432 1.00 84.88 94 GLN A C 1
ATOM 739 O O . GLN A 1 94 ? 14.542 8.824 -15.109 1.00 84.88 94 GLN A O 1
ATOM 744 N N . PRO A 1 95 ? 14.553 10.455 -16.667 1.00 83.06 95 PRO A N 1
ATOM 745 C CA . PRO A 1 95 ? 13.787 9.704 -17.665 1.00 83.06 95 PRO A CA 1
ATOM 746 C C . PRO A 1 95 ? 14.326 8.293 -17.943 1.00 83.06 95 PRO A C 1
ATOM 748 O O . PRO A 1 95 ? 13.550 7.371 -18.154 1.00 83.06 95 PRO A O 1
ATOM 751 N N . LYS A 1 96 ? 15.644 8.086 -17.816 1.00 83.44 96 LYS A N 1
ATOM 752 C CA . LYS A 1 96 ? 16.297 6.765 -17.914 1.00 83.44 96 LYS A CA 1
ATOM 753 C C . LYS A 1 96 ? 15.729 5.698 -16.960 1.00 83.44 96 LYS A C 1
ATOM 755 O O . LYS A 1 96 ? 15.874 4.507 -17.210 1.00 83.44 96 LYS A O 1
ATOM 760 N N . LEU A 1 97 ? 15.106 6.102 -15.849 1.00 83.06 97 LEU A N 1
ATOM 761 C CA . LEU A 1 97 ? 14.456 5.181 -14.912 1.00 83.06 97 LEU A CA 1
ATOM 762 C C . LEU A 1 97 ? 13.152 4.614 -15.487 1.00 83.06 97 LEU A C 1
ATOM 764 O O . LEU A 1 97 ? 12.776 3.494 -15.150 1.00 83.06 97 LEU A O 1
ATOM 768 N N . PHE A 1 98 ? 12.486 5.348 -16.382 1.00 82.38 98 PHE A N 1
ATOM 769 C CA . PHE A 1 98 ? 11.353 4.828 -17.145 1.00 82.38 98 PHE A CA 1
ATOM 770 C C . PHE A 1 98 ? 11.796 3.758 -18.142 1.00 82.38 98 PHE A C 1
ATOM 772 O O . PHE A 1 98 ? 11.156 2.710 -18.257 1.00 82.38 98 PHE A O 1
ATOM 779 N N . ASP A 1 99 ? 12.929 3.985 -18.809 1.00 81.75 99 ASP A N 1
ATOM 780 C CA . ASP A 1 99 ? 13.517 3.006 -19.727 1.00 81.75 99 ASP A CA 1
ATOM 781 C C . ASP A 1 99 ? 13.894 1.719 -18.984 1.00 81.75 99 ASP A C 1
ATOM 783 O O . ASP A 1 99 ? 13.747 0.624 -19.515 1.00 81.75 99 ASP A O 1
ATOM 787 N N . ALA A 1 100 ? 14.301 1.824 -17.716 1.00 83.06 100 ALA A N 1
ATOM 788 C CA . ALA A 1 100 ? 14.546 0.657 -16.876 1.00 83.06 100 ALA A CA 1
ATOM 789 C C . ALA A 1 100 ? 13.273 -0.159 -16.579 1.00 83.06 100 ALA A C 1
ATOM 791 O O . ALA A 1 100 ? 13.356 -1.380 -16.456 1.00 83.06 100 ALA A O 1
ATOM 792 N N . LEU A 1 101 ? 12.107 0.489 -16.459 1.00 82.50 101 LEU A N 1
ATOM 793 C CA . LEU A 1 101 ? 10.826 -0.195 -16.237 1.00 82.50 101 LEU A CA 1
ATOM 794 C C . LEU A 1 101 ? 10.291 -0.851 -17.515 1.00 82.50 101 LEU A C 1
ATOM 796 O O . LEU A 1 101 ? 9.746 -1.951 -17.462 1.00 82.50 101 LEU A O 1
ATOM 800 N N . THR A 1 102 ? 10.425 -0.163 -18.648 1.00 83.56 102 THR A N 1
ATOM 801 C CA . THR A 1 102 ? 9.821 -0.561 -19.932 1.00 83.56 102 THR A CA 1
ATOM 802 C C . THR A 1 102 ? 10.768 -1.343 -20.842 1.00 83.56 102 THR A C 1
ATOM 804 O O . THR A 1 102 ? 10.326 -1.966 -21.808 1.00 83.56 102 THR A O 1
ATOM 807 N N . GLY A 1 103 ? 12.061 -1.345 -20.526 1.00 83.50 103 GLY A N 1
ATOM 808 C CA . GLY A 1 103 ? 13.099 -2.018 -21.288 1.00 83.50 103 GLY A CA 1
ATOM 809 C C . GLY A 1 103 ? 12.982 -3.542 -21.286 1.00 83.50 103 GLY A C 1
ATOM 810 O O . GLY A 1 103 ? 12.379 -4.175 -20.413 1.00 83.50 103 GLY A O 1
ATOM 811 N N . THR A 1 104 ? 13.603 -4.151 -22.292 1.00 83.06 104 THR A N 1
ATOM 812 C CA . THR A 1 104 ? 13.722 -5.609 -22.417 1.00 83.06 104 THR A CA 1
ATOM 813 C C . THR A 1 104 ? 14.737 -6.187 -21.444 1.00 83.06 104 THR A C 1
ATOM 815 O O . THR A 1 104 ? 14.508 -7.254 -20.877 1.00 83.06 104 THR A O 1
ATOM 818 N N . ASP A 1 105 ? 15.835 -5.467 -21.233 1.00 85.75 105 ASP A N 1
ATOM 819 C CA . ASP A 1 105 ? 17.005 -5.948 -20.511 1.00 85.75 105 ASP A CA 1
ATOM 820 C C . ASP A 1 105 ? 17.150 -5.279 -19.150 1.00 85.75 105 ASP A C 1
ATOM 822 O O . ASP A 1 105 ? 16.734 -4.141 -18.934 1.00 85.75 105 ASP A O 1
ATOM 826 N N . LEU A 1 106 ? 17.784 -5.992 -18.217 1.00 84.88 106 LEU A N 1
ATOM 827 C CA . LEU A 1 106 ? 18.111 -5.403 -16.927 1.00 84.88 106 LEU A CA 1
ATOM 828 C C . LEU A 1 106 ? 19.099 -4.247 -17.108 1.00 84.88 106 LEU A C 1
ATOM 830 O O . LEU A 1 106 ? 20.130 -4.424 -17.763 1.00 84.88 106 LEU A O 1
ATOM 834 N N . PRO A 1 107 ? 18.844 -3.097 -16.470 1.00 86.44 107 PRO A N 1
ATOM 835 C CA . PRO A 1 107 ? 19.769 -1.983 -16.520 1.00 86.44 107 PRO A CA 1
ATOM 836 C C . PRO A 1 107 ? 21.098 -2.369 -15.858 1.00 86.44 107 PRO A C 1
ATOM 838 O O . PRO A 1 107 ? 21.130 -2.982 -14.789 1.00 86.44 107 PRO A O 1
ATOM 841 N N . ALA A 1 108 ? 22.209 -1.984 -16.484 1.00 84.94 108 ALA A N 1
ATOM 842 C CA . ALA A 1 108 ? 23.546 -2.219 -15.937 1.00 84.94 108 ALA A CA 1
ATOM 843 C C . ALA A 1 108 ? 23.880 -1.270 -14.772 1.00 84.94 108 ALA A C 1
ATOM 845 O O . ALA A 1 108 ? 24.782 -1.542 -13.979 1.00 84.94 108 ALA A O 1
ATOM 846 N N . ASP A 1 109 ? 23.173 -0.142 -14.666 1.00 89.25 109 ASP A N 1
ATOM 847 C CA . ASP A 1 109 ? 23.443 0.859 -13.648 1.00 89.25 109 ASP A CA 1
ATOM 848 C C . ASP A 1 109 ? 22.728 0.562 -12.319 1.00 89.25 109 ASP A C 1
ATOM 850 O O . ASP A 1 109 ? 21.600 0.057 -12.243 1.00 89.25 109 ASP A O 1
ATOM 854 N N . LYS A 1 110 ? 23.413 0.918 -11.229 1.00 87.19 110 LYS A N 1
ATOM 855 C CA . LYS A 1 110 ? 22.934 0.678 -9.867 1.00 87.19 110 LYS A CA 1
ATOM 856 C C . LYS A 1 110 ? 21.664 1.472 -9.548 1.00 87.19 110 LYS A C 1
ATOM 858 O O . LYS A 1 110 ? 20.808 0.949 -8.842 1.00 87.19 110 LYS A O 1
ATOM 863 N N . SER A 1 111 ? 21.531 2.707 -10.045 1.00 84.00 111 SER A N 1
ATOM 864 C CA . SER A 1 111 ? 20.363 3.558 -9.766 1.00 84.00 111 SER A CA 1
ATOM 865 C C . SER A 1 111 ? 19.071 2.946 -10.293 1.00 84.00 111 SER A C 1
ATOM 867 O 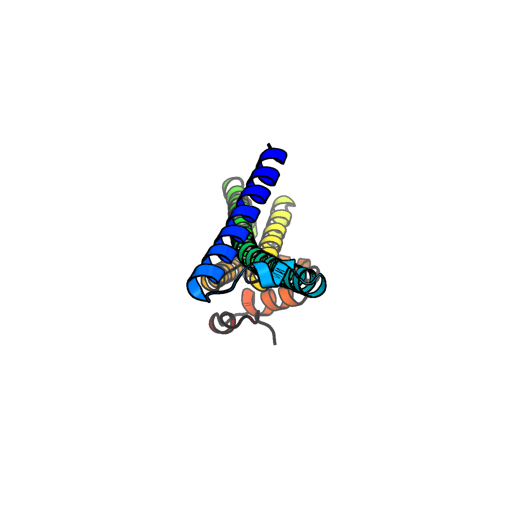O . SER A 1 111 ? 18.108 2.820 -9.540 1.00 84.00 111 SER A O 1
ATOM 869 N N . SER A 1 112 ? 19.074 2.488 -11.539 1.00 85.50 112 SER A N 1
ATOM 870 C CA . SER A 1 112 ? 17.933 1.828 -12.159 1.00 85.50 112 SER A CA 1
ATOM 871 C C . SER A 1 112 ? 17.607 0.509 -11.465 1.00 85.50 112 SER A C 1
ATOM 873 O O . SER A 1 112 ? 16.451 0.242 -11.174 1.00 85.50 112 SER A O 1
ATOM 875 N N . THR A 1 113 ? 18.613 -0.283 -11.084 1.00 85.38 113 THR A N 1
ATOM 876 C CA . THR A 1 113 ? 18.396 -1.537 -10.337 1.00 85.38 113 THR A CA 1
ATOM 877 C C . THR A 1 113 ? 17.746 -1.304 -8.961 1.00 85.38 113 THR A C 1
ATOM 879 O O . THR A 1 113 ? 16.835 -2.032 -8.549 1.00 85.38 113 THR A O 1
ATOM 882 N N . VAL A 1 114 ? 18.187 -0.265 -8.241 1.00 86.19 114 VAL A N 1
ATOM 883 C CA . VAL A 1 114 ? 17.548 0.172 -6.988 1.00 86.19 114 VAL A CA 1
ATOM 884 C C . VAL A 1 114 ? 16.112 0.610 -7.259 1.00 86.19 114 VAL A C 1
ATOM 886 O O . VAL A 1 114 ? 15.212 0.215 -6.524 1.00 86.19 114 VAL A O 1
ATOM 889 N N . TYR A 1 115 ? 15.887 1.354 -8.339 1.00 86.19 115 TYR A N 1
ATOM 890 C CA . TYR A 1 115 ? 14.563 1.815 -8.733 1.00 86.19 115 TYR A CA 1
ATOM 891 C C . TYR A 1 115 ? 13.589 0.660 -9.028 1.00 86.19 115 TYR A C 1
ATOM 893 O O . TYR A 1 115 ? 12.485 0.651 -8.483 1.00 86.19 115 TYR A O 1
ATOM 901 N N . LEU A 1 116 ? 14.019 -0.378 -9.763 1.00 87.94 116 LEU A N 1
ATOM 902 C CA . LEU A 1 116 ? 13.213 -1.594 -9.962 1.00 87.94 116 LEU A CA 1
ATOM 903 C C . LEU A 1 116 ? 12.833 -2.225 -8.617 1.00 87.94 116 LEU A C 1
ATOM 905 O O . LEU A 1 116 ? 11.681 -2.583 -8.392 1.00 87.94 116 LEU A O 1
ATOM 909 N N . SER A 1 117 ? 13.787 -2.310 -7.687 1.00 88.19 117 SER A N 1
ATOM 910 C CA . SER A 1 117 ? 13.552 -2.868 -6.348 1.00 88.19 117 SER A CA 1
ATOM 911 C C . SER A 1 117 ? 12.545 -2.048 -5.534 1.00 88.19 117 SER A C 1
ATOM 913 O O . SER A 1 117 ? 11.718 -2.622 -4.824 1.00 88.19 117 SER A O 1
ATOM 915 N N . MET A 1 118 ? 12.566 -0.716 -5.656 1.00 87.38 118 MET A N 1
ATOM 916 C CA . MET A 1 118 ? 11.567 0.143 -5.015 1.00 87.38 118 MET A CA 1
ATOM 917 C C . MET A 1 118 ? 10.158 -0.141 -5.546 1.00 87.38 118 MET A C 1
ATOM 919 O O . MET A 1 118 ? 9.221 -0.178 -4.752 1.00 87.38 118 MET A O 1
ATOM 923 N N . PHE A 1 119 ? 10.008 -0.419 -6.845 1.00 88.94 119 PHE A N 1
ATOM 924 C CA . PHE A 1 119 ? 8.713 -0.774 -7.431 1.00 88.94 119 PHE A CA 1
ATOM 925 C C . PHE A 1 119 ? 8.148 -2.074 -6.834 1.00 88.94 119 PHE A C 1
ATOM 927 O O . PHE A 1 119 ? 6.984 -2.126 -6.438 1.00 88.94 119 PHE A O 1
ATOM 934 N N . PHE A 1 120 ? 8.980 -3.112 -6.678 1.00 89.81 120 PHE A N 1
ATOM 935 C CA . PHE A 1 120 ? 8.556 -4.361 -6.029 1.00 89.81 120 PHE A CA 1
ATOM 936 C C . PHE A 1 120 ? 8.193 -4.172 -4.554 1.00 89.81 120 PHE A C 1
ATOM 938 O O . PHE A 1 120 ? 7.211 -4.756 -4.091 1.00 89.81 120 PHE A O 1
ATOM 945 N N . ASN A 1 121 ? 8.939 -3.337 -3.827 1.00 88.94 121 ASN A N 1
ATOM 946 C CA . ASN A 1 121 ? 8.615 -2.988 -2.443 1.00 88.94 121 ASN A CA 1
ATOM 947 C C . ASN A 1 121 ? 7.294 -2.224 -2.339 1.00 88.94 121 ASN A C 1
ATOM 949 O O . ASN A 1 121 ? 6.497 -2.511 -1.447 1.00 88.94 121 ASN A O 1
ATOM 953 N N . HIS A 1 122 ? 7.031 -1.306 -3.268 1.00 89.88 122 HIS A N 1
ATOM 954 C CA . HIS A 1 122 ? 5.765 -0.587 -3.322 1.00 89.88 122 HIS A CA 1
ATOM 955 C C . HIS A 1 122 ? 4.589 -1.543 -3.576 1.00 89.88 122 HIS A C 1
ATOM 957 O O . HIS A 1 122 ? 3.618 -1.540 -2.818 1.00 89.88 122 HIS A O 1
ATOM 963 N N . GLY A 1 123 ? 4.714 -2.446 -4.557 1.00 91.56 123 GLY A N 1
ATOM 964 C CA . GLY A 1 123 ? 3.717 -3.493 -4.807 1.00 91.56 123 GLY A CA 1
ATOM 965 C C . GLY A 1 123 ? 3.492 -4.411 -3.597 1.00 91.56 123 GLY A C 1
ATOM 966 O O . GLY A 1 123 ? 2.353 -4.753 -3.271 1.00 91.56 123 GLY A O 1
ATOM 967 N N . PHE A 1 124 ? 4.558 -4.756 -2.867 1.00 92.50 124 PHE A N 1
ATOM 968 C CA . PHE A 1 124 ? 4.464 -5.572 -1.655 1.00 92.50 124 PHE A CA 1
ATOM 969 C C . PHE A 1 124 ? 3.734 -4.844 -0.522 1.00 92.50 124 PHE A C 1
ATOM 971 O O . PHE A 1 124 ? 2.871 -5.433 0.134 1.00 92.50 124 PHE A O 1
ATOM 978 N N . ASN A 1 125 ? 4.034 -3.562 -0.310 1.00 90.00 12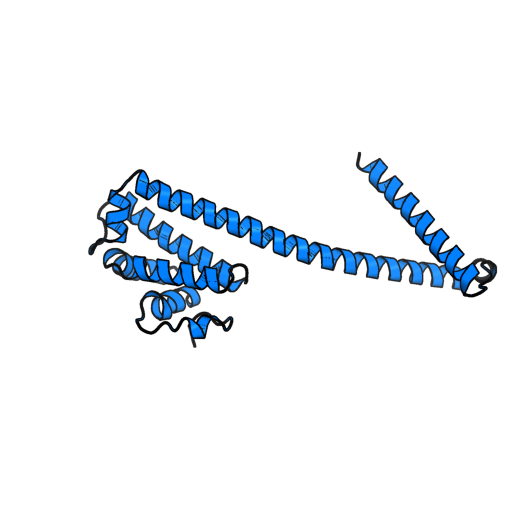5 ASN A N 1
ATOM 979 C CA . ASN A 1 125 ? 3.335 -2.735 0.670 1.00 90.00 125 ASN A CA 1
ATOM 980 C C . ASN A 1 125 ? 1.844 -2.641 0.330 1.00 90.00 125 ASN A C 1
ATOM 982 O O . ASN A 1 125 ? 1.009 -2.919 1.191 1.00 90.00 125 ASN A O 1
ATOM 986 N N . ALA A 1 126 ? 1.497 -2.357 -0.928 1.00 90.06 126 ALA A N 1
ATOM 987 C CA . ALA A 1 126 ? 0.108 -2.331 -1.381 1.00 90.06 126 ALA A CA 1
ATOM 988 C C . ALA A 1 126 ? -0.600 -3.676 -1.137 1.00 90.06 126 ALA A C 1
ATOM 990 O O . ALA A 1 126 ? -1.694 -3.708 -0.572 1.00 90.06 126 ALA A O 1
ATOM 991 N N . PHE A 1 127 ? 0.049 -4.799 -1.459 1.00 92.06 127 PHE A N 1
ATOM 992 C CA . PHE A 1 127 ? -0.477 -6.133 -1.163 1.00 92.06 127 PHE A CA 1
ATOM 993 C C . PHE A 1 127 ? -0.741 -6.333 0.336 1.00 92.06 127 PHE A C 1
ATOM 995 O O . PHE A 1 127 ? -1.830 -6.757 0.723 1.00 92.06 127 PHE A O 1
ATOM 1002 N N . LYS A 1 128 ? 0.204 -5.965 1.211 1.00 89.00 128 LYS A N 1
ATOM 1003 C CA . LYS A 1 128 ? 0.023 -6.058 2.671 1.00 89.00 128 LYS A CA 1
ATOM 1004 C C . LYS A 1 128 ? -1.124 -5.203 3.189 1.00 89.00 128 LYS A C 1
ATOM 1006 O O . LYS A 1 128 ? -1.830 -5.612 4.111 1.00 89.00 128 LYS A O 1
ATOM 1011 N N . LEU A 1 129 ? -1.321 -4.026 2.614 1.00 86.81 129 LEU A N 1
ATOM 1012 C CA . LEU A 1 129 ? -2.424 -3.142 2.971 1.00 86.81 129 LEU A CA 1
ATOM 1013 C C . LEU A 1 129 ? -3.769 -3.693 2.493 1.00 86.81 129 LEU A C 1
ATOM 1015 O O . LEU A 1 129 ? -4.762 -3.599 3.220 1.00 86.81 129 LEU A O 1
ATOM 1019 N N . ARG A 1 130 ? -3.793 -4.351 1.331 1.00 89.69 130 ARG A N 1
ATOM 1020 C CA . ARG A 1 130 ? -4.957 -5.105 0.864 1.00 89.69 130 ARG A CA 1
ATOM 1021 C C . ARG A 1 130 ? -5.289 -6.274 1.791 1.00 89.69 130 ARG A C 1
ATOM 1023 O O . ARG A 1 130 ? -6.455 -6.420 2.148 1.00 89.69 130 ARG A O 1
ATOM 1030 N N . GLU A 1 131 ? -4.302 -7.054 2.240 1.00 87.94 131 GLU A N 1
ATOM 1031 C CA . GLU A 1 131 ? -4.527 -8.156 3.198 1.00 87.94 131 GLU A CA 1
ATOM 1032 C C . GLU A 1 131 ? -5.181 -7.671 4.502 1.00 87.94 131 GLU A C 1
ATOM 1034 O O . GLU A 1 131 ? -5.990 -8.381 5.095 1.00 87.94 131 GLU A O 1
ATOM 1039 N N . LYS A 1 132 ? -4.863 -6.444 4.930 1.00 85.50 132 LYS A N 1
ATOM 1040 C CA . LYS A 1 132 ? -5.444 -5.806 6.120 1.00 85.50 132 LYS A CA 1
ATOM 1041 C C . LYS A 1 132 ? -6.804 -5.141 5.871 1.00 85.50 132 LYS A C 1
ATOM 1043 O O . LYS A 1 132 ? -7.393 -4.611 6.804 1.00 85.50 132 LYS A O 1
ATOM 1048 N N . GLY A 1 133 ? -7.316 -5.156 4.639 1.00 85.81 133 GLY A N 1
ATOM 1049 C CA . GLY A 1 133 ? -8.596 -4.537 4.282 1.00 85.81 133 GLY A CA 1
ATOM 1050 C C . GLY A 1 133 ? -8.559 -3.010 4.166 1.00 85.81 133 GLY A C 1
ATOM 1051 O O . GLY A 1 133 ? -9.614 -2.380 4.108 1.00 85.81 133 GLY A O 1
ATOM 1052 N N . TYR A 1 134 ? -7.371 -2.402 4.109 1.00 83.88 134 TYR A N 1
ATOM 1053 C CA . TYR A 1 134 ? -7.227 -0.948 3.990 1.00 83.88 134 TYR A CA 1
ATOM 1054 C C . TYR A 1 134 ? -7.371 -0.437 2.554 1.00 83.88 134 TYR A C 1
ATOM 1056 O O . TYR A 1 134 ? -7.656 0.742 2.362 1.00 83.88 134 TYR A O 1
ATOM 1064 N N . ILE A 1 135 ? -7.227 -1.314 1.557 1.00 83.94 135 ILE A N 1
ATOM 1065 C CA . ILE A 1 135 ? -7.449 -0.996 0.142 1.00 83.94 135 ILE A CA 1
ATOM 1066 C C . ILE A 1 135 ? -8.782 -1.604 -0.295 1.00 83.94 135 ILE A C 1
ATOM 1068 O O . ILE A 1 135 ? -8.998 -2.814 -0.148 1.00 83.94 135 ILE A O 1
ATOM 1072 N N . ASP A 1 136 ? -9.677 -0.764 -0.812 1.00 86.25 136 ASP A N 1
ATOM 1073 C CA . ASP A 1 136 ? -10.941 -1.220 -1.387 1.00 86.25 136 ASP A CA 1
ATOM 1074 C C . ASP A 1 136 ? -10.738 -1.959 -2.723 1.00 86.25 136 ASP A C 1
ATOM 1076 O O . ASP A 1 136 ? -9.627 -2.094 -3.233 1.00 86.25 136 ASP A O 1
ATOM 1080 N N . ASN A 1 137 ? -11.819 -2.519 -3.260 1.00 85.50 137 ASN A N 1
ATOM 1081 C CA . ASN A 1 137 ? -11.734 -3.374 -4.441 1.00 85.50 137 ASN A CA 1
ATOM 1082 C C . ASN A 1 137 ? -11.395 -2.594 -5.720 1.00 85.50 137 ASN A C 1
ATOM 1084 O O . ASN A 1 137 ? -10.689 -3.130 -6.572 1.00 85.50 137 ASN A O 1
ATOM 1088 N N . ASP A 1 138 ? -11.870 -1.356 -5.850 1.00 86.62 138 ASP A N 1
ATOM 1089 C CA . ASP A 1 138 ? -11.692 -0.564 -7.068 1.00 86.62 138 ASP A CA 1
ATOM 1090 C C . ASP A 1 138 ? -10.248 -0.064 -7.169 1.00 86.62 138 ASP A C 1
ATOM 1092 O O . ASP A 1 138 ? -9.600 -0.208 -8.209 1.00 86.62 138 ASP A O 1
ATOM 1096 N N . TRP A 1 139 ? -9.700 0.423 -6.053 1.00 85.44 139 TRP A N 1
ATOM 1097 C CA . TRP A 1 139 ? -8.293 0.798 -5.945 1.00 85.44 139 TRP A CA 1
ATOM 1098 C C . TRP A 1 139 ? -7.370 -0.399 -6.109 1.00 85.44 139 TRP A C 1
ATOM 1100 O O . TRP A 1 139 ? -6.362 -0.310 -6.806 1.00 85.44 139 TRP A O 1
ATOM 1110 N N . TRP A 1 140 ? -7.714 -1.535 -5.503 1.00 90.25 140 TRP A N 1
ATOM 1111 C CA . TRP A 1 140 ? -6.923 -2.748 -5.667 1.00 90.25 140 TRP A CA 1
ATOM 1112 C C . TRP A 1 140 ? -6.879 -3.202 -7.128 1.00 90.25 140 TRP A C 1
ATOM 1114 O O . TRP A 1 140 ? -5.806 -3.522 -7.632 1.00 90.25 140 TRP A O 1
ATOM 1124 N N . ALA A 1 141 ? -8.010 -3.159 -7.836 1.00 88.38 141 ALA A N 1
ATOM 1125 C CA . ALA A 1 141 ? -8.063 -3.493 -9.255 1.00 88.38 141 ALA A CA 1
ATOM 1126 C C . ALA A 1 141 ? -7.201 -2.551 -10.116 1.00 88.38 141 ALA A C 1
ATOM 1128 O O . ALA A 1 141 ? -6.573 -3.013 -11.071 1.00 88.38 141 ALA A O 1
ATOM 1129 N N . ALA A 1 142 ? -7.145 -1.257 -9.782 1.00 88.19 142 ALA A N 1
ATOM 1130 C CA . ALA A 1 142 ? -6.259 -0.299 -10.444 1.00 88.19 142 ALA A CA 1
ATOM 1131 C C . ALA A 1 142 ? -4.778 -0.622 -10.185 1.00 88.19 142 ALA A C 1
ATOM 1133 O O . ALA A 1 142 ? -4.019 -0.779 -11.135 1.00 88.19 142 ALA A O 1
ATOM 1134 N N . ILE A 1 143 ? -4.392 -0.849 -8.925 1.00 89.75 143 ILE A N 1
ATOM 1135 C CA . ILE A 1 143 ? -3.016 -1.223 -8.552 1.00 89.75 143 ILE A CA 1
ATOM 1136 C C . ILE A 1 143 ? -2.587 -2.512 -9.261 1.00 89.75 143 ILE A C 1
ATOM 1138 O O . ILE A 1 143 ? -1.493 -2.583 -9.813 1.00 89.75 143 ILE A O 1
ATOM 1142 N N . VAL A 1 144 ? -3.448 -3.532 -9.283 1.00 91.62 144 VAL A N 1
ATOM 1143 C CA . VAL A 1 144 ? -3.179 -4.800 -9.979 1.00 91.62 144 VAL A CA 1
ATOM 1144 C C . VAL A 1 144 ? -2.962 -4.572 -11.471 1.00 91.62 144 VAL A C 1
ATOM 1146 O O . VAL A 1 144 ? -2.073 -5.192 -12.052 1.00 91.62 144 VAL A O 1
ATOM 1149 N N . ARG A 1 145 ? -3.757 -3.701 -12.102 1.00 90.12 145 ARG A N 1
ATOM 1150 C CA . ARG A 1 145 ? -3.595 -3.354 -13.518 1.00 90.12 145 ARG A CA 1
ATOM 1151 C C . ARG A 1 145 ? -2.249 -2.681 -13.769 1.00 90.12 145 ARG A C 1
ATOM 1153 O O . ARG A 1 145 ? -1.498 -3.173 -14.601 1.00 90.12 145 ARG A O 1
ATOM 1160 N N . ASP A 1 146 ? -1.909 -1.661 -12.991 1.00 89.31 146 ASP A N 1
ATOM 1161 C CA . ASP A 1 146 ? -0.645 -0.936 -13.140 1.00 89.31 146 ASP A CA 1
ATOM 1162 C C . ASP A 1 146 ? 0.559 -1.863 -12.903 1.00 89.31 146 ASP A C 1
ATOM 1164 O O . ASP A 1 146 ? 1.530 -1.860 -13.661 1.00 89.31 146 ASP A O 1
ATOM 1168 N N . MET A 1 147 ? 0.477 -2.734 -11.890 1.00 91.12 147 MET A N 1
ATOM 1169 C CA . MET A 1 147 ? 1.488 -3.763 -11.649 1.00 91.12 147 MET A CA 1
ATOM 1170 C C . MET A 1 147 ? 1.599 -4.733 -12.827 1.00 91.12 147 MET A C 1
ATOM 1172 O O . MET A 1 147 ? 2.713 -5.093 -13.188 1.00 91.12 147 MET A O 1
ATOM 1176 N N . ARG A 1 148 ? 0.492 -5.157 -13.450 1.00 91.38 148 ARG A N 1
ATOM 1177 C CA . ARG A 1 148 ? 0.531 -6.010 -14.653 1.00 91.38 148 ARG A CA 1
ATOM 1178 C C . ARG A 1 148 ? 1.224 -5.308 -15.808 1.00 91.38 148 ARG A C 1
ATOM 1180 O O . ARG A 1 148 ? 2.102 -5.914 -16.418 1.00 91.38 148 ARG A O 1
ATOM 1187 N N . ASP A 1 149 ? 0.857 -4.064 -16.077 1.00 88.00 149 ASP A N 1
ATOM 1188 C CA . ASP A 1 149 ? 1.380 -3.305 -17.211 1.00 88.00 149 ASP A CA 1
ATOM 1189 C C . ASP A 1 149 ? 2.894 -3.100 -17.087 1.00 88.00 149 ASP A C 1
ATOM 1191 O O . ASP A 1 149 ? 3.633 -3.309 -18.048 1.00 88.00 149 ASP A O 1
ATOM 1195 N N . VAL A 1 150 ? 3.379 -2.795 -15.881 1.00 87.50 150 VAL A N 1
ATOM 1196 C CA . VAL A 1 150 ? 4.811 -2.583 -15.632 1.00 87.50 150 VAL A CA 1
ATOM 1197 C C . VAL A 1 150 ? 5.573 -3.904 -15.500 1.00 87.50 150 VAL A C 1
ATOM 1199 O O . VAL A 1 150 ? 6.622 -4.096 -16.112 1.00 87.50 150 VAL A O 1
ATOM 1202 N N . MET A 1 151 ? 5.071 -4.852 -14.706 1.00 90.06 151 MET A N 1
ATOM 1203 C CA . MET A 1 151 ? 5.838 -6.050 -14.351 1.00 90.06 151 MET A CA 1
ATOM 1204 C C . MET A 1 151 ? 5.926 -7.080 -15.470 1.00 90.06 151 MET A C 1
ATOM 1206 O O . MET A 1 151 ? 6.794 -7.951 -15.421 1.00 90.06 151 MET A O 1
ATOM 1210 N N . ARG A 1 152 ? 5.057 -6.989 -16.479 1.00 88.38 152 ARG A N 1
ATOM 1211 C CA . ARG A 1 152 ? 5.150 -7.829 -17.676 1.00 88.38 152 ARG A CA 1
ATOM 1212 C C . ARG A 1 152 ? 6.267 -7.400 -18.622 1.00 88.38 152 ARG A C 1
ATOM 1214 O O . ARG A 1 152 ? 6.592 -8.185 -19.509 1.00 88.38 152 ARG A O 1
ATOM 1221 N N . GLY A 1 153 ? 6.881 -6.234 -18.415 1.00 84.50 153 GLY A N 1
ATOM 1222 C CA . GLY A 1 153 ? 8.083 -5.818 -19.135 1.00 84.50 153 GLY A CA 1
ATOM 1223 C C . GLY A 1 153 ? 9.266 -6.769 -18.911 1.00 84.50 153 GLY A C 1
ATOM 1224 O O . GLY A 1 153 ? 9.401 -7.383 -17.849 1.00 84.50 153 GLY A O 1
ATOM 1225 N N . GLY A 1 154 ? 10.141 -6.897 -19.913 1.00 86.25 154 GLY A N 1
ATOM 1226 C CA . GLY A 1 154 ? 11.251 -7.860 -19.896 1.00 86.25 154 GLY A CA 1
ATOM 1227 C C . GLY A 1 154 ? 12.224 -7.650 -18.730 1.00 86.25 154 GLY A C 1
ATOM 1228 O O . GLY A 1 154 ? 12.564 -8.607 -18.022 1.00 86.25 154 GLY A O 1
ATOM 1229 N N . ALA A 1 155 ? 12.599 -6.396 -18.461 1.00 88.56 155 ALA A N 1
ATOM 1230 C CA . ALA A 1 155 ? 13.478 -6.040 -17.352 1.00 88.56 155 ALA A CA 1
ATOM 1231 C C . ALA A 1 155 ? 12.856 -6.401 -15.995 1.00 88.56 155 ALA A C 1
ATOM 1233 O O . ALA A 1 155 ? 13.497 -7.058 -15.172 1.00 88.56 155 ALA A O 1
ATOM 1234 N N . MET A 1 156 ? 11.584 -6.051 -15.779 1.00 90.44 156 MET A N 1
ATOM 1235 C CA . MET A 1 156 ? 10.870 -6.329 -14.531 1.00 90.44 156 MET A CA 1
ATOM 1236 C C . MET A 1 156 ? 10.678 -7.825 -14.286 1.00 90.44 156 MET A C 1
ATOM 1238 O O . MET A 1 156 ? 10.939 -8.292 -13.178 1.00 90.44 156 MET A O 1
ATOM 1242 N N . GLN A 1 157 ? 10.309 -8.606 -15.304 1.00 92.00 157 GLN A N 1
ATOM 1243 C CA . GLN A 1 157 ? 10.226 -10.064 -15.173 1.00 92.00 157 GLN A CA 1
ATOM 1244 C C . GLN A 1 157 ? 11.584 -10.683 -14.833 1.00 92.00 157 GLN A C 1
ATOM 1246 O O . GLN A 1 157 ? 11.685 -11.572 -13.984 1.00 92.00 157 GLN 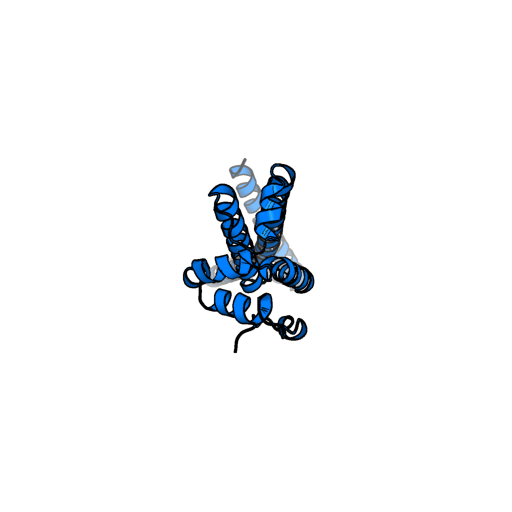A O 1
ATOM 1251 N N . THR A 1 158 ? 12.647 -10.219 -15.492 1.00 92.06 158 THR A N 1
ATOM 1252 C CA . THR A 1 158 ? 14.003 -10.720 -15.244 1.00 92.06 158 THR A CA 1
ATOM 1253 C C . THR A 1 158 ? 14.472 -10.344 -13.841 1.00 92.06 158 THR A C 1
ATOM 1255 O O . THR A 1 158 ? 15.086 -11.168 -13.160 1.00 92.06 158 THR A O 1
ATOM 1258 N N . TRP A 1 159 ? 14.142 -9.139 -13.370 1.00 92.25 159 TRP A N 1
ATOM 1259 C CA . TRP A 1 159 ? 14.435 -8.712 -12.004 1.00 92.25 159 TRP A CA 1
ATOM 1260 C C . TRP A 1 159 ? 13.649 -9.539 -10.990 1.00 92.25 159 TRP A C 1
ATOM 1262 O O . TRP A 1 159 ? 14.236 -10.050 -10.039 1.00 92.25 159 TRP A O 1
ATOM 1272 N N . TRP A 1 160 ? 12.356 -9.765 -11.235 1.00 94.69 160 TRP A N 1
ATOM 1273 C CA . TRP A 1 160 ? 11.497 -10.582 -10.383 1.00 94.69 160 TRP A CA 1
ATOM 1274 C C . TRP A 1 160 ? 12.043 -11.995 -10.185 1.00 94.69 160 TRP A C 1
ATOM 1276 O O . TRP A 1 160 ? 12.080 -12.478 -9.060 1.00 94.69 160 TRP A O 1
ATOM 1286 N N . LYS A 1 161 ? 12.563 -12.644 -11.234 1.00 94.12 161 LYS A N 1
ATOM 1287 C CA . LYS A 1 161 ? 13.210 -13.964 -11.100 1.00 94.12 161 LYS A CA 1
ATOM 1288 C C . LYS A 1 161 ? 14.391 -13.957 -10.121 1.00 94.12 161 LYS A C 1
ATOM 1290 O O . LYS A 1 161 ? 14.682 -14.988 -9.523 1.00 94.12 161 LYS A O 1
ATOM 1295 N N . ARG A 1 162 ? 15.071 -12.817 -9.957 1.00 93.69 162 ARG A N 1
ATOM 1296 C CA . ARG A 1 162 ? 16.193 -12.651 -9.021 1.00 93.69 162 ARG A CA 1
ATOM 1297 C C . ARG A 1 162 ? 15.725 -12.304 -7.613 1.00 93.69 162 ARG A C 1
ATOM 1299 O O . ARG A 1 162 ? 16.256 -12.858 -6.657 1.00 93.69 162 ARG A O 1
ATOM 1306 N N . VAL A 1 163 ? 14.771 -11.380 -7.480 1.00 94.25 163 VAL A N 1
ATOM 1307 C CA . VAL A 1 163 ? 14.381 -10.833 -6.167 1.00 94.25 163 VAL A CA 1
ATOM 1308 C C . VAL A 1 163 ? 13.152 -11.492 -5.546 1.00 94.25 163 VAL A C 1
ATOM 1310 O O . VAL A 1 163 ? 12.988 -11.453 -4.331 1.00 94.25 163 VAL A O 1
ATOM 1313 N N . GLY A 1 164 ? 12.307 -12.126 -6.355 1.00 94.75 164 GLY A N 1
ATOM 1314 C CA . GLY A 1 164 ? 11.081 -12.803 -5.936 1.00 94.75 164 GLY A CA 1
ATOM 1315 C C . GLY A 1 164 ? 11.264 -13.770 -4.763 1.00 94.75 164 GLY A C 1
ATOM 1316 O O . GLY A 1 164 ? 10.473 -13.690 -3.822 1.00 94.75 164 GLY A O 1
ATOM 1317 N N . PRO A 1 165 ? 12.331 -14.600 -4.728 1.00 96.75 165 PRO A N 1
ATOM 1318 C CA . PRO A 1 165 ? 12.586 -15.509 -3.609 1.00 96.75 165 PRO A CA 1
ATOM 1319 C C . PRO A 1 165 ? 12.759 -14.837 -2.237 1.00 96.75 165 PRO A C 1
ATOM 1321 O O . PRO A 1 165 ? 12.598 -15.507 -1.222 1.00 96.75 165 PRO A O 1
ATOM 1324 N N . TYR A 1 166 ? 13.073 -13.536 -2.177 1.00 95.00 166 TYR A N 1
ATOM 1325 C CA . TYR A 1 166 ? 13.206 -12.800 -0.912 1.00 95.00 166 TYR A CA 1
ATOM 1326 C C . TYR A 1 166 ? 11.866 -12.310 -0.344 1.00 95.00 166 TYR A C 1
ATOM 1328 O O . TYR A 1 166 ? 11.818 -11.852 0.798 1.00 95.00 166 TYR A O 1
ATOM 1336 N N . TYR A 1 167 ? 10.777 -12.394 -1.111 1.00 94.38 167 TYR A N 1
ATOM 1337 C CA . TYR A 1 167 ? 9.448 -12.006 -0.645 1.00 94.38 167 TYR A CA 1
ATOM 1338 C C . TYR A 1 167 ? 8.692 -13.192 -0.023 1.00 94.38 167 TYR A C 1
ATOM 1340 O O . TYR A 1 167 ? 8.973 -14.345 -0.342 1.00 94.38 167 TYR A O 1
ATOM 1348 N N . PRO A 1 168 ? 7.690 -12.958 0.844 1.00 94.75 168 PRO A N 1
ATOM 1349 C CA . PRO A 1 168 ? 6.860 -14.032 1.393 1.00 94.75 168 PRO A CA 1
ATOM 1350 C C . PRO A 1 168 ? 6.098 -14.810 0.310 1.00 94.75 168 PRO A C 1
ATOM 1352 O O . PRO A 1 168 ? 5.616 -14.205 -0.648 1.00 94.75 168 PRO A O 1
ATOM 1355 N N . SER A 1 169 ? 5.905 -16.121 0.506 1.00 93.94 169 SER A N 1
ATOM 1356 C CA . SER A 1 169 ? 5.260 -17.025 -0.468 1.00 93.94 169 SER A CA 1
ATOM 1357 C C . SER A 1 169 ? 3.931 -16.495 -1.003 1.00 93.94 169 SER A C 1
ATOM 1359 O O . SER A 1 169 ? 3.758 -16.402 -2.207 1.00 93.94 169 SER A O 1
ATOM 1361 N N . ARG A 1 170 ? 3.044 -16.005 -0.130 1.00 91.88 170 ARG A N 1
ATOM 1362 C CA . ARG A 1 170 ? 1.737 -15.455 -0.541 1.00 91.88 170 ARG A CA 1
ATOM 1363 C C . ARG A 1 170 ? 1.843 -14.282 -1.521 1.00 91.88 170 ARG A C 1
ATOM 1365 O O . ARG A 1 170 ? 0.985 -14.127 -2.383 1.00 91.88 170 ARG A O 1
ATOM 1372 N N . TYR A 1 171 ? 2.875 -13.446 -1.389 1.00 94.38 171 TYR A N 1
ATOM 1373 C CA . TYR A 1 171 ? 3.114 -12.369 -2.350 1.00 94.38 171 TYR A CA 1
ATOM 1374 C C . TYR A 1 171 ? 3.714 -12.910 -3.648 1.00 94.38 171 TYR A C 1
ATOM 1376 O O . TYR A 1 171 ? 3.357 -12.440 -4.725 1.00 94.38 171 TYR A O 1
ATOM 1384 N N . GLN A 1 172 ? 4.578 -13.926 -3.561 1.00 94.88 172 GLN A N 1
ATOM 1385 C CA . GLN A 1 172 ? 5.087 -14.605 -4.749 1.00 94.88 172 GLN A CA 1
ATOM 1386 C C . GLN A 1 172 ? 3.952 -15.249 -5.553 1.00 94.88 172 GLN A C 1
ATOM 1388 O O . GLN A 1 172 ? 3.899 -15.067 -6.766 1.00 94.88 172 GLN A O 1
ATOM 1393 N N . ASP A 1 173 ? 3.022 -15.932 -4.885 1.00 93.81 173 ASP A N 1
ATOM 1394 C CA . ASP A 1 173 ? 1.847 -16.557 -5.498 1.00 93.81 173 ASP A CA 1
ATOM 1395 C C . ASP A 1 173 ? 0.950 -15.511 -6.162 1.00 93.81 173 ASP A C 1
ATOM 1397 O O . ASP A 1 173 ? 0.523 -15.692 -7.299 1.00 93.81 173 ASP A O 1
ATOM 1401 N N . PHE A 1 174 ? 0.743 -14.366 -5.507 1.00 93.00 174 PHE A N 1
ATOM 1402 C CA . PHE A 1 174 ? 0.026 -13.239 -6.097 1.00 93.00 174 PHE A CA 1
ATOM 1403 C C . PHE A 1 174 ? 0.720 -12.706 -7.360 1.00 93.00 174 PHE A C 1
ATOM 1405 O O . PHE A 1 174 ? 0.078 -12.534 -8.398 1.00 93.00 174 PHE A O 1
ATOM 1412 N N . VAL A 1 175 ? 2.031 -12.464 -7.313 1.00 94.25 175 VAL A N 1
ATOM 1413 C CA . VAL A 1 175 ? 2.764 -11.944 -8.472 1.00 94.25 175 VAL A CA 1
ATOM 1414 C C . VAL A 1 175 ? 2.779 -12.965 -9.610 1.00 94.25 175 VAL A C 1
ATOM 1416 O O . VAL A 1 175 ? 2.419 -12.634 -10.737 1.00 94.25 175 VAL A O 1
ATOM 1419 N N . ASN A 1 176 ? 3.139 -14.214 -9.335 1.00 94.06 176 ASN A N 1
ATOM 1420 C CA . ASN A 1 176 ? 3.242 -15.258 -10.353 1.00 94.06 176 ASN A CA 1
ATOM 1421 C C . ASN A 1 176 ? 1.867 -15.656 -10.905 1.00 94.06 176 ASN A C 1
ATOM 1423 O O . ASN A 1 176 ? 1.712 -15.852 -12.107 1.00 94.06 176 ASN A O 1
ATOM 1427 N N . GLY A 1 177 ? 0.869 -15.756 -10.029 1.00 89.81 177 GLY A N 1
ATOM 1428 C CA . GLY A 1 177 ? -0.467 -16.251 -10.336 1.00 89.81 177 GLY A CA 1
ATOM 1429 C C . GLY A 1 177 ? -1.440 -15.187 -10.827 1.00 89.81 177 GLY A C 1
ATOM 1430 O O . GLY A 1 177 ? -2.371 -15.541 -11.542 1.00 89.81 177 GLY A O 1
ATOM 1431 N N . CYS A 1 178 ? -1.239 -13.905 -10.507 1.00 89.12 178 CYS A N 1
ATOM 1432 C CA . CYS A 1 178 ? -2.118 -12.828 -10.972 1.00 89.12 178 CYS A CA 1
ATOM 1433 C C . CYS A 1 178 ? -1.417 -11.769 -11.831 1.00 89.12 178 CYS A C 1
ATOM 1435 O O . CYS A 1 178 ? -1.965 -11.323 -12.840 1.00 89.12 178 CYS A O 1
ATOM 1437 N N . ILE A 1 179 ? -0.215 -11.337 -11.454 1.00 92.00 179 ILE A N 1
ATOM 1438 C CA . ILE A 1 179 ? 0.449 -10.246 -12.177 1.00 92.00 179 ILE A CA 1
ATOM 1439 C C . ILE A 1 179 ? 1.067 -10.763 -13.482 1.00 92.00 179 ILE A C 1
ATOM 1441 O O . ILE A 1 179 ? 0.817 -10.234 -14.571 1.00 92.00 179 ILE A O 1
ATOM 1445 N N . LEU A 1 180 ? 1.825 -11.852 -13.394 1.00 91.75 180 LEU A N 1
ATOM 1446 C CA . LEU A 1 180 ? 2.548 -12.427 -14.524 1.00 91.75 180 LEU A CA 1
ATOM 1447 C C . LEU A 1 180 ? 1.726 -13.450 -15.323 1.00 91.75 180 LEU A C 1
ATOM 1449 O O . LEU A 1 180 ? 2.084 -13.729 -16.462 1.00 91.75 180 LEU A O 1
ATOM 1453 N N . SER A 1 181 ? 0.623 -13.974 -14.779 1.00 86.75 181 SER A N 1
ATOM 1454 C CA . SER A 1 181 ? -0.233 -14.942 -15.482 1.00 86.75 181 SER A CA 1
ATOM 1455 C C . SER A 1 181 ? -1.269 -14.262 -16.383 1.00 86.75 181 SER A C 1
ATOM 1457 O 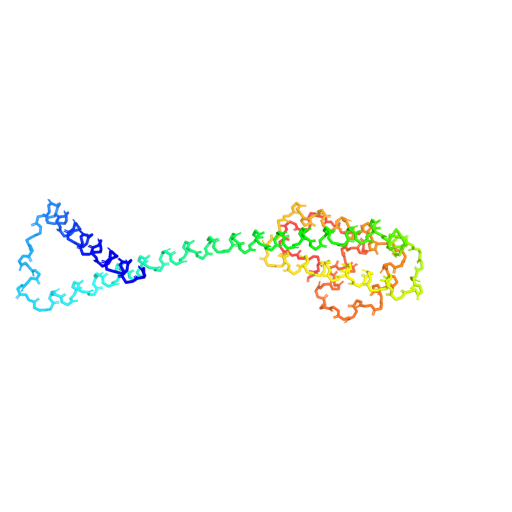O . SER A 1 181 ? -1.859 -13.244 -16.020 1.00 86.75 181 SER A O 1
ATOM 1459 N N . ASP A 1 182 ? -1.580 -14.831 -17.545 1.00 76.75 182 ASP A N 1
ATOM 1460 C CA . ASP A 1 182 ? -2.602 -14.263 -18.440 1.00 76.75 182 ASP A CA 1
ATOM 1461 C C . ASP A 1 182 ? -4.041 -14.411 -17.926 1.00 76.75 182 ASP A C 1
ATOM 1463 O O . ASP A 1 182 ? -4.942 -13.717 -18.398 1.00 76.75 182 ASP A O 1
ATOM 1467 N N . HIS A 1 183 ? -4.251 -15.235 -16.898 1.00 65.81 183 HIS A N 1
ATOM 1468 C CA . HIS A 1 183 ? -5.569 -15.638 -16.407 1.00 65.81 183 HIS A CA 1
ATOM 1469 C C . HIS A 1 183 ? -5.952 -15.037 -15.049 1.00 65.81 183 HIS A C 1
ATOM 1471 O O . HIS A 1 183 ? -6.738 -15.635 -14.319 1.00 65.81 183 HIS A O 1
ATOM 1477 N N . CYS A 1 184 ? -5.460 -13.846 -14.690 1.00 66.56 184 CYS A N 1
ATOM 1478 C CA . CYS A 1 184 ? -5.987 -13.180 -13.497 1.00 66.56 184 CYS A CA 1
ATOM 1479 C C . CYS A 1 184 ? -7.408 -12.660 -13.750 1.00 66.56 184 CYS A C 1
ATOM 1481 O O . CYS A 1 184 ? -7.597 -11.615 -14.382 1.00 66.56 184 CYS A O 1
ATOM 1483 N N . SER A 1 185 ? -8.408 -13.390 -13.254 1.00 58.78 185 SER A N 1
ATOM 1484 C CA . SER A 1 185 ? -9.788 -12.925 -13.216 1.00 58.78 185 SER A CA 1
ATOM 1485 C C . SER A 1 185 ? -9.929 -11.915 -12.070 1.00 58.78 185 SER A C 1
ATOM 1487 O O . SER A 1 185 ? -9.778 -12.230 -10.891 1.00 58.78 185 SER A O 1
ATOM 1489 N N . LEU A 1 186 ? -10.200 -10.654 -12.420 1.00 56.16 186 LEU A N 1
ATOM 1490 C CA . LEU A 1 186 ? -10.498 -9.595 -11.444 1.00 56.16 186 LEU A CA 1
ATOM 1491 C C . LEU A 1 186 ? -11.783 -9.902 -10.648 1.00 56.16 186 LEU A C 1
ATOM 1493 O O . LEU A 1 186 ? -11.982 -9.362 -9.562 1.00 56.16 186 LEU A O 1
ATOM 1497 N N . SER A 1 187 ? -12.646 -10.785 -11.165 1.00 52.38 187 SER A N 1
ATOM 1498 C CA . SER A 1 187 ? -13.824 -11.301 -10.463 1.00 52.38 187 SER A CA 1
ATOM 1499 C C . SER A 1 187 ? -13.468 -12.140 -9.237 1.00 52.38 187 SER A C 1
ATOM 1501 O O . SER A 1 187 ? -14.151 -12.005 -8.224 1.00 52.38 187 SER A O 1
ATOM 1503 N N . ASP A 1 188 ? -12.370 -12.902 -9.274 1.00 53.78 188 ASP A N 1
ATOM 1504 C CA . ASP A 1 188 ? -11.922 -13.719 -8.134 1.00 53.78 188 ASP A CA 1
ATOM 1505 C C . ASP A 1 188 ? -11.337 -12.865 -6.994 1.00 53.78 188 ASP A C 1
ATOM 1507 O O . ASP A 1 188 ? -11.182 -13.338 -5.874 1.00 53.78 188 ASP A O 1
ATOM 1511 N N . GLN A 1 189 ? -11.064 -11.577 -7.246 1.00 52.78 189 GLN A N 1
ATOM 1512 C CA . GLN A 1 189 ? -10.528 -10.637 -6.253 1.00 52.78 189 GLN A CA 1
ATOM 1513 C C . GLN A 1 189 ? -11.598 -9.926 -5.405 1.00 52.78 189 GLN A C 1
ATOM 1515 O O . GLN A 1 189 ? -11.256 -9.206 -4.456 1.00 52.78 189 GLN A O 1
ATOM 1520 N N . LYS A 1 190 ? -12.889 -10.079 -5.752 1.00 50.81 190 LYS A N 1
ATOM 1521 C CA . LYS A 1 190 ? -14.013 -9.524 -4.973 1.00 50.81 190 LYS A CA 1
ATOM 1522 C C . LYS A 1 190 ? -14.239 -10.288 -3.675 1.00 50.81 190 LYS A C 1
ATOM 1524 O O . LYS A 1 190 ? -14.620 -9.688 -2.669 1.00 50.81 190 LYS A O 1
ATOM 1529 N N . GLU A 1 191 ? -13.969 -11.585 -3.681 1.00 52.38 191 GLU A N 1
ATOM 1530 C CA . GLU A 1 191 ? -13.820 -12.354 -2.458 1.00 52.38 191 GLU A CA 1
ATOM 1531 C C . GLU A 1 191 ? -12.449 -12.008 -1.871 1.00 52.38 191 GLU A C 1
ATOM 1533 O O . GLU A 1 191 ? -11.473 -11.882 -2.600 1.00 52.38 191 GLU A O 1
ATOM 1538 N N . LYS A 1 192 ? -12.333 -11.804 -0.557 1.00 52.44 192 LYS A N 1
ATOM 1539 C CA . LYS A 1 192 ? -11.078 -11.417 0.128 1.00 52.44 192 LYS A CA 1
ATOM 1540 C C . LYS A 1 192 ? -9.951 -12.472 0.039 1.00 52.44 192 LYS A C 1
ATOM 1542 O O . LYS A 1 192 ? -9.078 -12.515 0.903 1.00 52.44 192 LYS A O 1
ATOM 1547 N N . LYS A 1 193 ? -9.973 -13.354 -0.955 1.00 51.97 193 LYS A N 1
ATOM 1548 C CA . LYS A 1 193 ? -8.935 -14.333 -1.227 1.00 51.97 193 LYS A CA 1
ATOM 1549 C C . LYS A 1 193 ? -7.965 -13.729 -2.244 1.00 51.97 193 LYS A C 1
ATOM 1551 O O . LYS A 1 193 ? -8.330 -13.565 -3.405 1.00 51.97 193 LYS A O 1
ATOM 1556 N N . PRO A 1 194 ? -6.744 -13.340 -1.834 1.00 50.47 194 PRO A N 1
ATOM 1557 C CA . PRO A 1 194 ? -5.701 -13.063 -2.811 1.00 50.47 194 PRO A CA 1
ATOM 1558 C C . PRO A 1 194 ? -5.512 -14.320 -3.666 1.00 50.47 194 PRO A C 1
ATOM 1560 O O . PRO A 1 194 ? -5.520 -15.421 -3.124 1.00 50.47 194 PRO A O 1
ATOM 1563 N N . CYS A 1 195 ? -5.404 -14.146 -4.983 1.00 48.84 195 CYS A N 1
ATOM 1564 C CA . CYS A 1 195 ? -5.287 -15.231 -5.954 1.00 48.84 195 CYS A CA 1
ATOM 1565 C C . CYS A 1 195 ? -4.243 -16.269 -5.498 1.00 48.84 195 CYS A C 1
ATOM 1567 O O . CYS A 1 195 ? -3.055 -15.962 -5.434 1.00 48.84 195 CYS A O 1
ATOM 1569 N N . GLY A 1 196 ? -4.708 -17.468 -5.153 1.00 42.53 196 GLY A N 1
ATOM 1570 C CA . GLY A 1 196 ? -3.908 -18.570 -4.625 1.00 42.53 196 GLY A CA 1
ATOM 1571 C C . GLY A 1 196 ? -4.832 -19.575 -3.937 1.00 42.53 196 GLY A C 1
ATOM 1572 O O . GLY A 1 196 ? -5.644 -19.165 -3.110 1.00 42.53 196 GLY A O 1
ATOM 1573 N N . ASN A 1 197 ? -4.747 -20.841 -4.362 1.00 39.66 197 ASN A N 1
ATOM 1574 C CA . ASN A 1 197 ? -5.590 -21.971 -3.934 1.00 39.66 197 ASN A CA 1
ATOM 1575 C C . ASN A 1 197 ? -5.857 -22.034 -2.422 1.00 39.66 197 ASN A C 1
ATOM 1577 O O . ASN A 1 197 ? -4.891 -21.868 -1.643 1.00 39.66 197 ASN A O 1
#

Radius of gyration: 29.38 Å; chains: 1; bounding box: 66×45×78 Å

Sequence (197 aa):
MELLAYVGFGVAFVLLGLGVLWGLNKLLGWKLSFFTTHAANLQAWIYLLQTVILVGTLAYIAQQTTAVEETIKTNTFQMMVNENRELLGKILEQPKLFDALTGTDLPADKSSTVYLSMFFNHGFNAFKLREKGYIDNDWWAAIVRDMRDVMRGGAMQTWWKRVGPYYPSRYQDFVNGCILSDHCSLSDQKEKKPCGN